Protein AF-A0AAD7VEG9-F1 (afdb_monomer_lite)

Radius of gyration: 20.22 Å; chains: 1; bounding box: 53×36×54 Å

Sequence (189 aa):
MEREPMEKFLCVRLLDPTQPISEQFRALFSLRNLKGPGPRDALISATRDPSNLLALLNNLSLHPIARHEAAEALGAIGLESNVPILKNSLISDPAQEVRETCELALQQIEQLKDDGNSDKLSTTVNSPFMSVDPAAPAPCSSVHQLREVLLDEEKRMYELYAALFELRNDGGNEAVAAIIDSLGSKSAL

Structure (mmCIF, N/CA/C/O backbone):
data_AF-A0AAD7VEG9-F1
#
_entry.id   AF-A0AAD7VEG9-F1
#
loop_
_atom_site.group_PDB
_atom_site.id
_atom_site.type_symbol
_atom_site.label_atom_id
_atom_site.label_alt_id
_atom_site.label_comp_id
_atom_site.label_asym_id
_atom_site.label_entity_id
_atom_site.label_seq_id
_atom_site.pdbx_PDB_ins_code
_atom_site.Cartn_x
_atom_site.Cartn_y
_atom_site.Cartn_z
_atom_site.occupancy
_atom_site.B_iso_or_equiv
_atom_site.auth_seq_id
_atom_site.auth_comp_id
_atom_site.auth_asym_id
_atom_site.auth_atom_id
_atom_site.pdbx_PDB_model_num
ATOM 1 N N . MET A 1 1 ? 34.099 -13.581 -26.718 1.00 47.97 1 MET A N 1
ATOM 2 C CA . MET A 1 1 ? 34.062 -12.195 -27.227 1.00 47.97 1 MET A CA 1
ATOM 3 C C . MET A 1 1 ? 32.618 -11.837 -27.604 1.00 47.97 1 MET A C 1
ATOM 5 O O . MET A 1 1 ? 32.366 -11.457 -28.731 1.00 47.97 1 MET A O 1
ATOM 9 N N . GLU A 1 2 ? 31.659 -12.013 -26.677 1.00 58.69 2 GLU A N 1
ATOM 10 C CA . GLU A 1 2 ? 30.205 -11.876 -26.958 1.00 58.69 2 GLU A CA 1
ATOM 11 C C . GLU A 1 2 ? 29.393 -11.305 -25.772 1.00 58.69 2 GLU A C 1
ATOM 13 O O . GLU A 1 2 ? 28.171 -11.209 -25.839 1.00 58.69 2 GLU A O 1
ATOM 18 N N . ARG A 1 3 ? 30.042 -10.929 -24.656 1.00 60.72 3 ARG A N 1
ATOM 19 C CA . ARG A 1 3 ? 29.318 -10.480 -23.451 1.00 60.72 3 ARG A CA 1
ATOM 20 C C . ARG A 1 3 ? 28.704 -9.090 -23.598 1.00 60.72 3 ARG A C 1
ATOM 22 O O . ARG A 1 3 ? 27.582 -8.887 -23.161 1.00 60.72 3 ARG A O 1
ATOM 29 N N . GLU A 1 4 ? 29.416 -8.164 -24.228 1.00 69.12 4 GLU A N 1
ATOM 30 C CA . GLU A 1 4 ? 29.031 -6.749 -24.301 1.00 69.12 4 GLU A CA 1
ATOM 31 C C . GLU A 1 4 ? 27.734 -6.496 -25.106 1.00 69.12 4 GLU A C 1
ATOM 33 O O . GLU A 1 4 ? 26.872 -5.755 -24.629 1.00 69.12 4 GLU A O 1
ATOM 38 N N . PRO A 1 5 ? 27.501 -7.153 -26.266 1.00 81.75 5 PRO A N 1
ATOM 39 C CA . PRO A 1 5 ? 26.241 -7.009 -27.000 1.00 81.75 5 PRO A CA 1
ATOM 40 C C . PRO A 1 5 ? 25.041 -7.612 -26.255 1.00 81.75 5 PRO A C 1
ATOM 42 O O . PRO A 1 5 ? 23.958 -7.028 -26.255 1.00 81.75 5 PRO A O 1
ATOM 45 N N . MET A 1 6 ? 25.240 -8.758 -25.595 1.00 86.06 6 MET A N 1
ATOM 46 C CA . MET A 1 6 ? 24.201 -9.429 -24.806 1.00 86.06 6 MET A CA 1
ATOM 47 C C . MET A 1 6 ? 23.828 -8.609 -23.568 1.00 86.06 6 MET A C 1
ATOM 49 O O . MET A 1 6 ? 22.651 -8.427 -23.274 1.00 86.06 6 MET A O 1
ATOM 53 N N . GLU A 1 7 ? 24.827 -8.080 -22.863 1.00 88.81 7 GLU A N 1
ATOM 54 C CA . GLU A 1 7 ? 24.634 -7.212 -21.703 1.00 88.81 7 GLU A CA 1
ATOM 55 C C . GLU A 1 7 ? 23.805 -5.980 -22.069 1.00 88.81 7 GLU A C 1
ATOM 57 O O . GLU A 1 7 ? 22.776 -5.716 -21.448 1.00 88.81 7 GLU A O 1
ATOM 62 N N . LYS A 1 8 ? 24.193 -5.280 -23.140 1.00 89.50 8 LYS A N 1
ATOM 63 C CA . LYS A 1 8 ? 23.463 -4.106 -23.623 1.00 89.50 8 LYS A CA 1
ATOM 64 C C . LYS A 1 8 ? 22.026 -4.446 -24.023 1.00 89.50 8 LYS A C 1
ATOM 66 O O . LYS A 1 8 ? 21.116 -3.691 -23.694 1.00 89.50 8 LYS A O 1
ATOM 71 N N . PHE A 1 9 ? 21.812 -5.582 -24.691 1.00 92.38 9 PHE A N 1
ATOM 72 C CA . PHE A 1 9 ? 20.475 -6.062 -25.046 1.00 92.38 9 PHE A CA 1
ATOM 73 C C . PHE A 1 9 ? 19.600 -6.298 -23.809 1.00 92.38 9 PHE A C 1
ATOM 75 O O . PHE A 1 9 ? 18.459 -5.842 -23.769 1.00 92.38 9 PHE A O 1
ATOM 82 N N . LEU A 1 10 ? 20.135 -6.969 -22.786 1.00 89.62 10 LEU A N 1
ATOM 83 C CA . LEU A 1 10 ? 19.406 -7.241 -21.549 1.00 89.62 10 LEU A CA 1
ATOM 84 C C . LEU A 1 10 ? 19.083 -5.952 -20.782 1.00 89.62 10 LEU A C 1
ATOM 86 O O . LEU A 1 10 ? 17.961 -5.814 -20.303 1.00 89.62 10 LEU A O 1
ATOM 90 N N . CYS A 1 11 ? 20.017 -4.995 -20.708 1.00 88.12 11 CYS A N 1
ATOM 91 C CA . CYS A 1 11 ? 19.774 -3.694 -20.075 1.00 88.12 11 CYS A CA 1
ATOM 92 C C . CYS A 1 11 ? 18.655 -2.916 -20.777 1.00 88.12 11 CYS A C 1
ATOM 94 O O . CYS A 1 11 ? 17.762 -2.403 -20.111 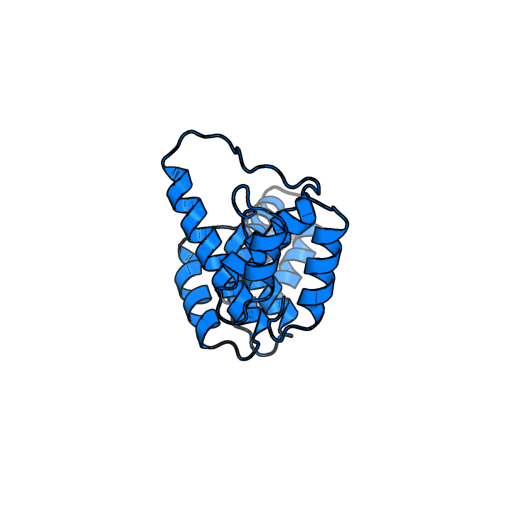1.00 88.12 11 CYS A O 1
ATOM 96 N N . VAL A 1 12 ? 18.671 -2.867 -22.115 1.00 89.62 12 VAL A N 1
ATOM 97 C CA . VAL A 1 12 ? 17.603 -2.223 -22.897 1.00 89.62 12 VAL A CA 1
ATOM 98 C C . VAL A 1 12 ? 16.268 -2.924 -22.661 1.00 89.62 12 VAL A C 1
ATOM 100 O O . VAL A 1 12 ? 15.269 -2.259 -22.431 1.00 89.62 12 VAL A O 1
ATOM 103 N N . ARG A 1 13 ? 16.249 -4.261 -22.664 1.00 89.06 13 ARG A N 1
ATOM 104 C CA . ARG A 1 13 ? 15.018 -5.041 -22.486 1.00 89.06 13 ARG A CA 1
ATOM 105 C C . ARG A 1 13 ? 14.411 -4.903 -21.089 1.00 89.06 13 ARG A C 1
ATOM 107 O O . ARG A 1 13 ? 13.194 -4.938 -20.971 1.00 89.06 13 ARG A O 1
ATOM 114 N N . LEU A 1 14 ? 15.239 -4.756 -20.053 1.00 86.12 14 LEU A N 1
ATOM 115 C CA . LEU A 1 14 ? 14.784 -4.516 -18.681 1.00 86.12 14 LEU A CA 1
ATOM 116 C C . LEU A 1 14 ? 14.113 -3.142 -18.527 1.00 86.12 14 LEU A C 1
ATOM 118 O O . LEU A 1 14 ? 13.147 -3.026 -17.783 1.00 86.12 14 LEU A O 1
ATOM 122 N N . LEU A 1 15 ? 14.630 -2.122 -19.215 1.00 83.62 15 LEU A N 1
ATOM 123 C CA . LEU A 1 15 ? 14.180 -0.730 -19.092 1.00 83.62 15 LEU A CA 1
ATOM 124 C C . LEU A 1 15 ? 13.164 -0.315 -20.170 1.00 83.62 15 LEU A C 1
ATOM 126 O O . LEU A 1 15 ? 12.807 0.856 -20.255 1.00 83.62 15 LEU A O 1
ATOM 130 N N . ASP A 1 16 ? 12.734 -1.243 -21.025 1.00 84.50 16 ASP A N 1
ATOM 131 C CA . ASP A 1 16 ? 11.768 -0.979 -22.089 1.00 84.50 16 ASP A CA 1
ATOM 132 C C . ASP A 1 16 ? 10.333 -1.161 -21.552 1.00 84.50 16 ASP A C 1
ATOM 134 O O . ASP A 1 16 ? 9.920 -2.300 -21.298 1.00 84.50 16 ASP A O 1
ATOM 138 N N . PRO A 1 17 ? 9.547 -0.074 -21.405 1.00 73.19 17 PRO A N 1
ATOM 139 C CA . PRO A 1 17 ? 8.195 -0.126 -20.847 1.00 73.19 17 PRO A CA 1
ATOM 140 C C . PRO A 1 17 ? 7.185 -0.797 -21.788 1.00 73.19 17 PRO A C 1
ATOM 142 O O . PRO A 1 17 ? 6.059 -1.077 -21.386 1.00 73.19 17 PRO A O 1
ATOM 145 N N . THR A 1 18 ? 7.558 -1.048 -23.047 1.00 80.69 18 THR A N 1
ATOM 146 C CA . THR A 1 18 ? 6.702 -1.747 -24.014 1.00 80.69 18 THR A CA 1
ATOM 147 C C . THR A 1 18 ? 6.816 -3.268 -23.913 1.00 80.69 18 THR A C 1
ATOM 149 O O . THR A 1 18 ? 5.995 -3.986 -24.488 1.00 80.69 18 THR A O 1
ATOM 152 N N . GLN A 1 19 ? 7.816 -3.784 -23.189 1.00 81.50 19 GLN A N 1
ATOM 153 C CA . GLN A 1 19 ? 7.969 -5.221 -22.992 1.00 81.50 19 GLN A CA 1
ATOM 154 C C . GLN A 1 19 ? 6.959 -5.752 -21.973 1.00 81.50 19 GLN A C 1
ATOM 156 O O . GLN A 1 19 ? 6.667 -5.088 -20.979 1.00 81.50 19 GLN A O 1
ATOM 161 N N . PRO A 1 20 ? 6.478 -6.995 -22.146 1.00 81.00 20 PRO A N 1
ATOM 162 C CA . PRO A 1 20 ? 5.736 -7.674 -21.097 1.00 81.00 20 PRO A CA 1
ATOM 163 C C . PRO A 1 20 ? 6.556 -7.746 -19.806 1.00 81.00 20 PRO A C 1
ATOM 165 O O . PRO A 1 20 ? 7.751 -8.047 -19.848 1.00 81.00 20 PRO A O 1
ATOM 168 N N . ILE A 1 21 ? 5.894 -7.585 -18.659 1.00 76.44 21 ILE A N 1
ATOM 169 C CA . ILE A 1 21 ? 6.514 -7.692 -17.329 1.00 76.44 21 ILE A CA 1
ATOM 170 C C . ILE A 1 21 ? 7.355 -8.976 -17.214 1.00 76.44 21 ILE A C 1
ATOM 172 O O . ILE A 1 21 ? 8.500 -8.948 -16.773 1.00 76.44 21 ILE A O 1
ATOM 176 N N . SER A 1 22 ? 6.845 -10.112 -17.701 1.00 78.12 22 SER A N 1
ATOM 177 C CA . SER A 1 22 ? 7.575 -11.389 -17.692 1.00 78.12 22 SER A CA 1
ATOM 178 C C . SER A 1 22 ? 8.940 -11.322 -18.390 1.00 78.12 22 SER A C 1
ATOM 180 O O . SER A 1 22 ? 9.895 -11.963 -17.952 1.00 78.12 22 SER A O 1
ATOM 182 N N . GLU A 1 23 ? 9.056 -10.535 -19.461 1.00 84.50 23 GLU A N 1
ATOM 183 C CA . GLU A 1 23 ? 10.297 -10.352 -20.212 1.00 84.50 23 GLU A CA 1
ATOM 184 C C . GLU A 1 23 ? 11.273 -9.414 -19.501 1.00 84.50 23 GLU A C 1
ATOM 186 O O . GLU A 1 23 ? 12.476 -9.690 -19.492 1.00 84.50 23 GLU A O 1
ATOM 191 N N . GLN A 1 24 ? 10.772 -8.367 -18.844 1.00 83.44 24 GLN A N 1
ATOM 192 C CA . GLN A 1 24 ? 11.586 -7.496 -17.994 1.00 83.44 24 GLN A CA 1
ATOM 193 C C . GLN A 1 24 ? 12.143 -8.277 -16.799 1.00 83.44 24 GLN A C 1
ATOM 195 O O . GLN A 1 24 ? 13.345 -8.233 -16.548 1.00 83.44 24 GLN A O 1
ATOM 200 N N . PHE A 1 25 ? 11.326 -9.092 -16.121 1.00 81.06 25 PHE A N 1
ATOM 201 C CA . PHE A 1 25 ? 11.795 -9.956 -15.031 1.00 81.06 25 PHE A CA 1
ATOM 202 C C . PHE A 1 25 ? 12.814 -10.994 -15.519 1.00 81.06 25 PHE A C 1
ATOM 204 O O . PHE A 1 25 ? 13.830 -11.223 -14.860 1.00 81.06 25 PHE A O 1
ATOM 211 N N . ARG A 1 26 ? 12.616 -11.586 -16.703 1.00 86.12 26 ARG A N 1
ATOM 212 C CA . ARG A 1 26 ? 13.603 -12.496 -17.306 1.00 86.12 26 ARG A CA 1
ATOM 213 C C . ARG A 1 26 ? 14.937 -11.792 -17.573 1.00 86.12 26 ARG A C 1
ATOM 215 O O . ARG A 1 26 ? 15.998 -12.368 -17.306 1.00 86.12 26 ARG A O 1
ATOM 222 N N . ALA A 1 27 ? 14.899 -10.549 -18.056 1.00 87.12 27 ALA A N 1
ATOM 223 C CA . ALA A 1 27 ? 16.087 -9.719 -18.237 1.00 87.12 27 ALA A CA 1
ATOM 224 C C . ALA A 1 27 ? 16.746 -9.368 -16.891 1.00 87.12 27 ALA A C 1
ATOM 226 O O . ALA A 1 27 ? 17.955 -9.547 -16.751 1.00 87.12 27 ALA A O 1
ATOM 227 N N . LEU A 1 28 ? 15.963 -8.984 -15.878 1.00 88.19 28 LEU A N 1
ATOM 228 C CA . LEU A 1 28 ? 16.413 -8.704 -14.510 1.00 88.19 28 LEU A CA 1
ATOM 229 C C . LEU A 1 28 ? 17.181 -9.889 -13.916 1.00 88.19 28 LEU A C 1
ATOM 231 O O . LEU A 1 28 ? 18.324 -9.740 -13.479 1.00 88.19 28 LEU A O 1
ATOM 235 N N . PHE A 1 29 ? 16.589 -11.088 -13.939 1.00 85.81 29 PHE A N 1
ATOM 236 C CA . PHE A 1 29 ? 17.225 -12.290 -13.392 1.00 85.81 29 PHE A CA 1
ATOM 237 C C . PHE A 1 29 ? 18.495 -12.679 -14.152 1.00 85.81 29 PHE A C 1
ATOM 239 O O . PHE A 1 29 ? 19.435 -13.193 -13.544 1.00 85.81 29 PHE A O 1
ATOM 246 N N . SER A 1 30 ? 18.546 -12.401 -15.456 1.00 89.25 30 SER A N 1
ATOM 247 C CA . SER A 1 30 ? 19.747 -12.611 -16.268 1.00 89.25 30 SER A CA 1
ATOM 248 C C . SER A 1 30 ? 20.852 -11.618 -15.891 1.00 89.25 30 SER A C 1
ATOM 250 O O . SER A 1 30 ? 21.989 -12.027 -15.653 1.00 89.25 30 SER A O 1
ATOM 252 N N . LEU A 1 31 ? 20.513 -10.330 -15.760 1.00 86.56 31 LEU A N 1
ATOM 253 C CA . LEU A 1 31 ? 21.438 -9.246 -15.413 1.00 86.56 31 LEU A CA 1
ATOM 254 C C . LEU A 1 31 ? 22.020 -9.386 -14.006 1.00 86.56 31 LEU A C 1
ATOM 256 O O . LEU A 1 31 ? 23.196 -9.091 -13.815 1.00 86.56 31 LEU A O 1
ATOM 260 N N . ARG A 1 32 ? 21.251 -9.902 -13.037 1.00 87.44 32 ARG A N 1
ATOM 261 C CA . ARG A 1 32 ? 21.735 -10.141 -11.663 1.00 87.44 32 ARG A CA 1
ATOM 262 C C . ARG A 1 32 ? 22.958 -11.066 -11.611 1.00 87.44 32 ARG A C 1
ATOM 264 O O . ARG A 1 32 ? 23.748 -10.985 -10.676 1.00 87.44 32 ARG A O 1
ATOM 271 N N . ASN A 1 33 ? 23.122 -11.940 -12.604 1.00 84.94 33 ASN A N 1
ATOM 272 C CA . ASN A 1 33 ? 24.251 -12.870 -12.676 1.00 84.94 33 ASN A CA 1
ATOM 273 C C . ASN A 1 33 ? 25.481 -12.277 -13.395 1.00 84.94 33 ASN A C 1
ATOM 275 O O . ASN A 1 33 ? 26.520 -12.936 -13.475 1.00 84.94 33 ASN A O 1
ATOM 279 N N . LEU A 1 34 ? 25.383 -11.056 -13.930 1.00 84.75 34 LEU A N 1
ATOM 280 C CA . LEU A 1 34 ? 26.457 -10.373 -14.650 1.00 84.75 34 LEU A CA 1
ATOM 281 C C . LEU A 1 34 ? 27.143 -9.335 -13.752 1.00 84.75 34 LEU A C 1
ATOM 283 O O . LEU A 1 34 ? 26.520 -8.694 -12.910 1.00 84.75 34 LEU A O 1
ATOM 287 N N . LYS A 1 35 ? 28.459 -9.172 -13.929 1.00 84.56 35 LYS A N 1
ATOM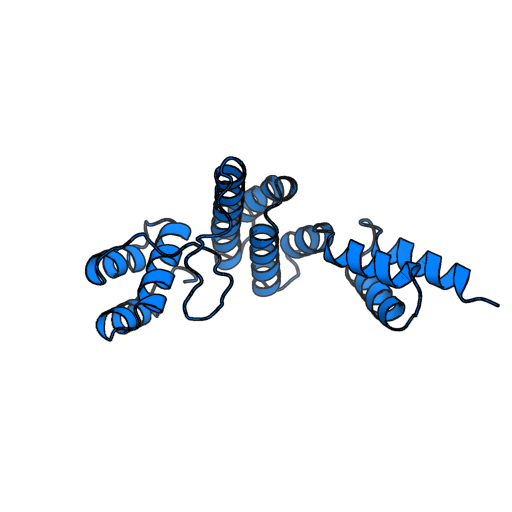 288 C CA . LYS A 1 35 ? 29.268 -8.181 -13.202 1.00 84.56 35 LYS A CA 1
ATOM 289 C C . LYS A 1 35 ? 29.571 -7.002 -14.117 1.00 84.56 35 LYS A C 1
ATOM 291 O O . LYS A 1 35 ? 29.995 -7.222 -15.245 1.00 84.56 35 LYS A O 1
ATOM 296 N N . GLY A 1 36 ? 29.451 -5.785 -13.597 1.00 86.12 36 GLY A N 1
ATOM 297 C CA . GLY A 1 36 ? 29.807 -4.561 -14.311 1.00 86.12 36 GLY A CA 1
ATOM 298 C C . GLY A 1 36 ? 28.899 -3.390 -13.929 1.00 86.12 36 GLY A C 1
ATOM 299 O O . GLY A 1 36 ? 27.855 -3.610 -13.309 1.00 86.12 36 GLY A O 1
ATOM 300 N N . PRO A 1 37 ? 29.285 -2.152 -14.279 1.00 84.94 37 PRO A N 1
ATOM 301 C CA . PRO A 1 37 ? 28.461 -0.973 -14.027 1.00 84.94 37 PRO A CA 1
ATOM 302 C C . PRO A 1 37 ? 27.149 -1.008 -14.826 1.00 84.94 37 PRO A C 1
ATOM 304 O O . PRO A 1 37 ? 26.110 -0.678 -14.272 1.00 84.94 37 PRO A O 1
ATOM 307 N N . GLY A 1 38 ? 27.155 -1.517 -16.066 1.00 88.56 38 GLY A N 1
ATOM 308 C CA . GLY A 1 38 ? 25.958 -1.607 -16.914 1.00 88.56 38 GLY A CA 1
ATOM 309 C C . GLY A 1 38 ? 24.789 -2.376 -16.274 1.00 88.56 38 GLY A C 1
ATOM 310 O O . GLY A 1 38 ? 23.734 -1.778 -16.056 1.00 88.56 38 GLY A O 1
ATOM 311 N N . PRO A 1 39 ? 24.949 -3.668 -15.914 1.00 85.62 39 PRO A N 1
ATOM 312 C CA . PRO A 1 39 ? 23.912 -4.453 -15.252 1.00 85.62 39 PRO A CA 1
ATOM 313 C C . PRO A 1 39 ? 23.507 -3.858 -13.911 1.00 85.62 39 PRO A C 1
ATOM 315 O O . PRO A 1 39 ? 22.324 -3.820 -13.592 1.00 85.62 39 PRO A O 1
ATOM 318 N N . ARG A 1 40 ? 24.480 -3.364 -13.134 1.00 82.31 40 ARG A N 1
ATOM 319 C CA . ARG A 1 40 ? 24.223 -2.743 -11.834 1.00 82.31 40 ARG A CA 1
ATOM 320 C C . ARG A 1 40 ? 23.306 -1.531 -11.974 1.00 82.31 40 ARG A C 1
ATOM 322 O O . ARG A 1 40 ? 22.305 -1.448 -11.270 1.00 82.31 40 ARG A O 1
ATOM 329 N N . ASP A 1 41 ? 23.635 -0.610 -12.868 1.00 85.69 41 ASP A N 1
ATOM 330 C CA . ASP A 1 41 ? 22.896 0.638 -13.025 1.00 85.69 41 ASP A CA 1
ATOM 331 C C . ASP A 1 41 ? 21.531 0.394 -13.679 1.00 85.69 41 ASP A C 1
ATOM 333 O O . ASP A 1 41 ? 20.552 1.034 -13.296 1.00 85.69 41 ASP A O 1
ATOM 337 N N . ALA A 1 42 ? 21.424 -0.587 -14.583 1.00 84.81 42 ALA A N 1
ATOM 338 C CA . ALA A 1 42 ? 20.144 -1.025 -15.136 1.00 84.81 42 ALA A CA 1
ATOM 339 C C . ALA A 1 42 ? 19.233 -1.647 -14.066 1.00 84.81 42 ALA A C 1
ATOM 341 O O . ALA A 1 42 ? 18.059 -1.301 -14.001 1.00 84.81 42 ALA A O 1
ATOM 342 N N . LEU A 1 43 ? 19.765 -2.507 -13.188 1.00 82.00 43 LEU A N 1
ATOM 343 C CA . LEU A 1 43 ? 19.010 -3.076 -12.066 1.00 82.00 43 LEU A CA 1
ATOM 344 C C . LEU A 1 43 ? 18.549 -1.985 -11.092 1.00 82.00 43 LEU A C 1
ATOM 346 O O . LEU A 1 43 ? 17.382 -1.967 -10.720 1.00 82.00 43 LEU A O 1
ATOM 350 N N . ILE A 1 44 ? 19.430 -1.044 -10.733 1.00 81.62 44 ILE A N 1
ATOM 351 C CA . ILE A 1 44 ? 19.072 0.102 -9.881 1.00 81.62 44 ILE A CA 1
ATOM 352 C C . ILE A 1 44 ? 17.979 0.946 -10.543 1.00 81.62 44 ILE A C 1
ATOM 354 O O . ILE A 1 44 ? 17.013 1.333 -9.887 1.00 81.62 44 ILE A O 1
ATOM 358 N N . SER A 1 45 ? 18.109 1.223 -11.839 1.00 81.81 45 SER A N 1
ATOM 359 C CA . SER A 1 45 ? 17.128 2.021 -12.577 1.00 81.81 45 SER A CA 1
ATOM 360 C C . SER A 1 45 ? 15.779 1.309 -12.656 1.00 81.81 45 SER A C 1
ATOM 362 O O . SER A 1 45 ? 14.762 1.924 -12.371 1.00 81.81 45 SER A O 1
ATOM 364 N N . ALA A 1 46 ? 15.767 0.002 -12.924 1.00 78.12 46 ALA A N 1
ATOM 365 C CA . ALA A 1 46 ? 14.547 -0.800 -12.965 1.00 78.12 46 ALA A CA 1
ATOM 366 C C . ALA A 1 46 ? 13.845 -0.891 -11.604 1.00 78.12 46 ALA A C 1
ATOM 368 O O . ALA A 1 46 ? 12.622 -0.879 -11.547 1.00 78.12 46 ALA A O 1
ATOM 369 N N . THR A 1 47 ? 14.599 -0.935 -10.499 1.00 70.88 47 THR A N 1
ATOM 370 C CA . THR A 1 47 ? 14.014 -0.876 -9.144 1.00 70.88 47 THR A CA 1
ATOM 371 C C . THR A 1 47 ? 13.441 0.493 -8.789 1.00 70.88 47 THR A C 1
ATOM 373 O O . THR A 1 47 ? 12.675 0.603 -7.838 1.00 70.88 47 THR A O 1
ATOM 376 N N . ARG A 1 48 ? 13.825 1.539 -9.526 1.00 70.56 48 ARG A N 1
ATOM 377 C CA . ARG A 1 48 ? 13.325 2.907 -9.355 1.00 70.56 48 ARG A CA 1
ATOM 378 C C . ARG A 1 48 ? 12.245 3.272 -10.364 1.00 70.56 48 ARG A C 1
ATOM 380 O O . ARG A 1 48 ? 11.691 4.359 -10.252 1.00 70.56 48 ARG A O 1
ATOM 387 N N . ASP A 1 49 ? 11.978 2.413 -11.345 1.00 74.31 49 ASP A N 1
ATOM 388 C CA . ASP A 1 49 ? 10.966 2.662 -12.359 1.00 74.31 49 ASP A CA 1
ATOM 389 C C . ASP A 1 49 ? 9.590 2.206 -11.843 1.00 74.31 49 ASP A C 1
ATOM 391 O O . ASP A 1 49 ? 9.340 0.998 -11.738 1.00 74.31 49 ASP A O 1
ATOM 395 N N . PRO A 1 50 ? 8.677 3.142 -11.522 1.00 71.12 50 PRO A N 1
ATOM 396 C CA . PRO A 1 50 ? 7.343 2.789 -11.063 1.00 71.12 50 PRO A CA 1
ATOM 397 C C . PRO A 1 50 ? 6.508 2.136 -12.171 1.00 71.12 50 PRO A C 1
ATOM 399 O O . PRO A 1 50 ? 5.480 1.548 -11.847 1.00 71.12 50 PRO A O 1
ATOM 402 N N . SER A 1 51 ? 6.918 2.184 -13.449 1.00 76.19 51 SER A N 1
ATOM 403 C CA . SER A 1 51 ? 6.155 1.645 -14.587 1.00 76.19 51 SER A CA 1
ATOM 404 C C . SER A 1 51 ? 5.734 0.184 -14.399 1.00 76.19 51 SER A C 1
ATOM 406 O O . SER A 1 51 ? 4.612 -0.182 -14.753 1.00 76.19 51 SER A O 1
ATOM 408 N N . ASN A 1 52 ? 6.569 -0.620 -13.738 1.00 77.12 52 ASN A N 1
ATOM 409 C CA . ASN A 1 52 ? 6.254 -2.001 -13.378 1.00 77.12 52 ASN A CA 1
ATOM 410 C C . ASN A 1 52 ? 5.096 -2.087 -12.381 1.00 77.12 52 ASN A C 1
ATOM 412 O O . ASN A 1 52 ? 4.180 -2.882 -12.572 1.00 77.12 52 ASN A O 1
ATOM 416 N N . LEU A 1 53 ? 5.103 -1.248 -11.345 1.00 83.50 53 LEU A N 1
ATOM 417 C CA . LEU A 1 53 ? 4.024 -1.179 -10.358 1.00 83.50 53 LEU A CA 1
ATOM 418 C C . LEU A 1 53 ? 2.734 -0.638 -10.989 1.00 83.50 53 LEU A C 1
ATOM 420 O O . LEU A 1 53 ? 1.662 -1.183 -10.738 1.00 83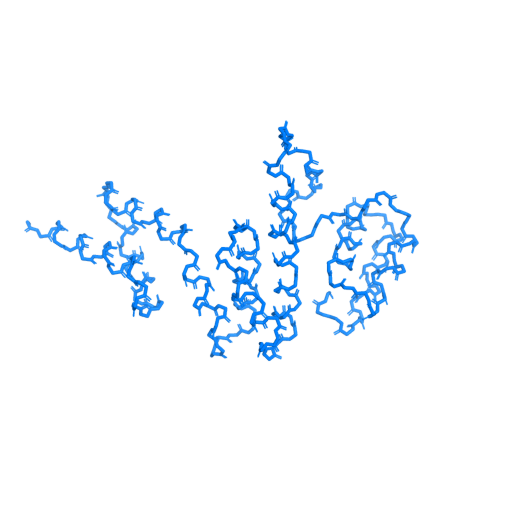.50 53 LEU A O 1
ATOM 424 N N . LEU A 1 54 ? 2.833 0.362 -11.875 1.00 84.88 54 LEU A N 1
ATOM 425 C CA . LEU A 1 54 ? 1.691 0.863 -12.652 1.00 84.88 54 LEU A CA 1
ATOM 426 C C . LEU A 1 54 ? 1.073 -0.257 -13.508 1.00 84.88 54 LEU A C 1
ATOM 428 O O . LEU A 1 54 ? -0.149 -0.380 -13.598 1.00 84.88 54 LEU A O 1
ATOM 432 N N . ALA A 1 55 ? 1.909 -1.084 -14.140 1.00 84.31 55 ALA A N 1
ATOM 433 C CA . ALA A 1 55 ? 1.460 -2.194 -14.970 1.00 84.31 55 ALA A CA 1
ATOM 434 C C . ALA A 1 55 ? 0.845 -3.334 -14.140 1.00 84.31 55 ALA A C 1
ATOM 436 O O . ALA A 1 55 ? -0.154 -3.913 -14.564 1.00 84.31 55 ALA A O 1
ATOM 437 N N . LEU A 1 56 ? 1.390 -3.632 -12.954 1.00 86.88 56 LEU A N 1
ATOM 438 C CA . LEU A 1 56 ? 0.804 -4.598 -12.019 1.00 86.88 56 LEU A CA 1
ATOM 439 C C . LEU A 1 56 ? -0.567 -4.132 -11.517 1.00 86.88 56 LEU A C 1
ATOM 441 O O . LEU A 1 56 ? -1.522 -4.903 -11.593 1.00 86.88 56 LEU A O 1
ATOM 445 N N . LEU A 1 57 ? -0.682 -2.874 -11.078 1.00 90.31 57 LEU A N 1
ATOM 446 C CA . LEU A 1 57 ? -1.936 -2.300 -10.582 1.00 90.31 57 LEU A CA 1
ATOM 447 C C . LEU A 1 57 ? -3.044 -2.307 -11.649 1.00 90.31 57 LEU A C 1
ATOM 449 O O . LEU A 1 57 ? -4.194 -2.585 -11.338 1.00 90.31 57 LEU A O 1
ATOM 453 N N . ASN A 1 58 ? -2.711 -2.084 -12.922 1.00 88.75 58 ASN A N 1
ATOM 454 C CA . ASN A 1 58 ? -3.697 -2.123 -14.011 1.00 88.75 58 ASN A CA 1
ATOM 455 C C . ASN A 1 58 ? -4.048 -3.532 -14.506 1.00 88.75 58 ASN A C 1
ATOM 457 O O . ASN A 1 58 ? -4.963 -3.693 -15.320 1.00 88.75 58 ASN A O 1
ATOM 461 N N . ASN A 1 59 ? -3.311 -4.563 -14.092 1.00 87.94 59 ASN A N 1
ATOM 462 C CA . ASN A 1 59 ? -3.495 -5.894 -14.645 1.00 87.94 59 ASN A CA 1
ATOM 463 C C . ASN A 1 59 ? -4.578 -6.675 -13.889 1.00 87.94 59 ASN A C 1
ATOM 465 O O . ASN A 1 59 ? -4.298 -7.437 -12.961 1.00 87.94 59 ASN A O 1
ATOM 469 N N . LEU A 1 60 ? -5.822 -6.549 -14.355 1.00 90.81 60 LEU A N 1
ATOM 470 C CA . LEU A 1 60 ? -6.986 -7.237 -13.786 1.00 90.81 60 LEU A CA 1
ATOM 471 C C . LEU A 1 60 ? -6.929 -8.773 -13.881 1.00 90.81 60 LEU A C 1
ATOM 473 O O . LEU A 1 60 ? -7.738 -9.441 -13.243 1.00 90.81 60 LEU A O 1
ATOM 477 N N . SER A 1 61 ? -5.989 -9.353 -14.641 1.00 90.06 61 SER A N 1
ATOM 478 C CA . SER A 1 61 ? -5.776 -10.806 -14.639 1.00 90.06 61 SER A CA 1
ATOM 479 C C . SER A 1 61 ? -4.962 -11.292 -13.435 1.00 90.06 61 SER A C 1
ATOM 481 O O . SER A 1 61 ? -4.853 -12.500 -13.229 1.00 90.06 61 SER A O 1
ATOM 483 N N . LEU A 1 62 ? -4.326 -10.387 -12.684 1.00 84.75 62 LEU A N 1
ATOM 484 C CA . LEU A 1 62 ? -3.598 -10.721 -11.462 1.00 84.75 62 LEU A CA 1
ATOM 485 C C . LEU A 1 62 ? -4.551 -10.871 -10.279 1.00 84.75 62 LEU A C 1
ATOM 487 O O . LEU A 1 62 ? -5.662 -10.346 -10.273 1.00 84.75 62 LEU A O 1
ATOM 491 N N . HIS A 1 63 ? -4.089 -11.566 -9.245 1.00 90.62 63 HIS A N 1
ATOM 492 C CA . HIS A 1 63 ? -4.809 -11.643 -7.980 1.00 90.62 63 HIS A CA 1
ATOM 493 C C . HIS A 1 63 ? -4.875 -10.253 -7.309 1.00 90.62 63 HIS A C 1
ATOM 495 O O . HIS A 1 63 ? -3.865 -9.545 -7.350 1.00 90.62 63 HIS A O 1
ATOM 501 N N . PRO A 1 64 ? -5.994 -9.868 -6.659 1.00 92.50 64 PRO A N 1
ATOM 502 C CA . PRO A 1 64 ? -6.135 -8.575 -5.978 1.00 92.50 64 PRO A CA 1
ATOM 503 C C . PRO A 1 64 ? -4.974 -8.204 -5.054 1.00 92.50 64 PRO A C 1
ATOM 505 O O . PRO A 1 64 ? -4.454 -7.102 -5.161 1.00 92.50 64 PRO A O 1
ATOM 508 N N . ILE A 1 65 ? -4.481 -9.154 -4.251 1.00 89.88 65 ILE A N 1
ATOM 509 C CA . ILE A 1 65 ? -3.309 -8.958 -3.375 1.00 89.88 65 ILE A CA 1
ATOM 510 C C . ILE A 1 65 ? -2.105 -8.385 -4.141 1.00 89.88 65 ILE A C 1
ATOM 512 O O . ILE A 1 65 ? -1.502 -7.421 -3.700 1.00 89.88 65 ILE A O 1
ATOM 516 N N . ALA A 1 66 ? -1.770 -8.901 -5.328 1.00 85.00 66 ALA A N 1
ATOM 517 C CA . ALA A 1 66 ? -0.621 -8.383 -6.079 1.00 85.00 66 ALA A CA 1
ATOM 518 C C . ALA A 1 66 ? -0.818 -6.925 -6.535 1.00 85.00 66 ALA A C 1
ATOM 520 O O . ALA A 1 66 ? 0.151 -6.181 -6.672 1.00 85.00 66 ALA A O 1
ATOM 521 N N . ARG A 1 67 ? -2.069 -6.519 -6.782 1.00 94.06 67 ARG A N 1
ATOM 522 C CA . ARG A 1 67 ? -2.415 -5.140 -7.147 1.00 94.06 67 ARG A CA 1
ATOM 523 C C . ARG A 1 67 ? -2.438 -4.225 -5.924 1.00 94.06 67 ARG A C 1
ATOM 525 O O . ARG A 1 67 ? -1.972 -3.097 -6.021 1.00 94.06 67 ARG A O 1
ATOM 532 N N . HIS A 1 68 ? -2.909 -4.727 -4.784 1.00 92.81 68 HIS A N 1
ATOM 533 C CA . HIS A 1 68 ? -2.843 -4.059 -3.485 1.00 92.81 68 HIS A CA 1
ATOM 534 C C . HIS A 1 68 ? -1.393 -3.705 -3.125 1.00 92.81 68 HIS A C 1
ATOM 536 O O . HIS A 1 68 ? -1.088 -2.532 -2.935 1.00 92.81 68 HIS A O 1
ATOM 542 N N . GLU A 1 69 ? -0.481 -4.681 -3.178 1.00 88.94 69 GLU A N 1
ATOM 543 C CA . GLU A 1 69 ? 0.957 -4.470 -2.930 1.00 88.94 69 GLU A CA 1
ATOM 544 C C . GLU A 1 69 ? 1.563 -3.437 -3.894 1.00 88.94 69 GLU A C 1
ATOM 546 O O . GLU A 1 69 ? 2.407 -2.624 -3.520 1.00 88.94 69 GLU A O 1
ATOM 551 N N . ALA A 1 70 ? 1.116 -3.435 -5.156 1.00 89.56 70 ALA A N 1
ATOM 552 C CA . ALA A 1 70 ? 1.553 -2.438 -6.125 1.00 89.56 70 ALA A CA 1
ATOM 553 C C . ALA A 1 70 ? 1.055 -1.027 -5.767 1.00 89.56 70 ALA A C 1
ATOM 555 O O . ALA A 1 70 ? 1.827 -0.075 -5.872 1.00 89.56 70 ALA A O 1
ATOM 556 N N . ALA A 1 71 ? -0.202 -0.880 -5.336 1.00 93.31 71 ALA A N 1
ATOM 557 C CA . ALA A 1 71 ? -0.754 0.397 -4.888 1.00 93.31 71 ALA A CA 1
ATOM 558 C C . ALA A 1 71 ? -0.041 0.922 -3.630 1.00 93.31 71 ALA A C 1
ATOM 560 O O . ALA A 1 71 ? 0.334 2.094 -3.599 1.00 93.31 71 ALA A O 1
ATOM 561 N N . GLU A 1 72 ? 0.218 0.060 -2.645 1.00 89.75 72 GLU A N 1
ATOM 562 C CA . GLU A 1 72 ? 0.953 0.419 -1.426 1.00 89.75 72 GLU A CA 1
ATOM 563 C C . GLU A 1 72 ? 2.382 0.873 -1.750 1.00 89.75 72 GLU A C 1
ATOM 565 O O . GLU A 1 72 ? 2.803 1.958 -1.343 1.00 89.75 72 GLU A O 1
ATOM 570 N N . ALA A 1 73 ? 3.100 0.115 -2.586 1.00 87.94 73 ALA A N 1
ATOM 571 C CA . ALA A 1 73 ? 4.439 0.487 -3.032 1.00 87.94 73 ALA A CA 1
ATOM 572 C C . ALA A 1 73 ? 4.455 1.826 -3.793 1.00 87.94 73 ALA A C 1
ATOM 574 O O . ALA A 1 73 ? 5.375 2.625 -3.616 1.00 87.94 73 ALA A O 1
ATOM 575 N N . LEU A 1 74 ? 3.443 2.104 -4.625 1.00 88.75 74 LEU A N 1
ATOM 576 C CA . LEU A 1 74 ? 3.308 3.388 -5.326 1.00 88.75 74 LEU A CA 1
ATOM 577 C C . LEU A 1 74 ? 3.077 4.561 -4.363 1.00 88.75 74 LEU A C 1
ATOM 579 O O . LEU A 1 74 ? 3.597 5.648 -4.631 1.00 88.75 74 LEU A O 1
ATOM 583 N N . GLY A 1 75 ? 2.325 4.342 -3.279 1.00 88.81 75 GLY A N 1
ATOM 584 C CA . GLY A 1 75 ? 2.139 5.301 -2.187 1.00 88.81 75 GLY A CA 1
ATOM 585 C C . GLY A 1 75 ? 3.449 5.595 -1.465 1.00 88.81 75 GLY A C 1
ATOM 586 O O . GLY A 1 75 ? 3.860 6.753 -1.401 1.00 88.81 75 GLY A O 1
ATOM 587 N N . ALA A 1 76 ? 4.164 4.543 -1.054 1.00 85.75 76 ALA A N 1
ATOM 588 C CA . ALA A 1 76 ? 5.438 4.652 -0.341 1.00 85.75 76 ALA A CA 1
ATOM 589 C C . ALA A 1 76 ? 6.532 5.332 -1.179 1.00 85.75 76 ALA A C 1
ATOM 591 O O . ALA A 1 76 ? 7.397 6.029 -0.649 1.00 85.75 76 ALA A O 1
ATOM 592 N N . ILE A 1 77 ? 6.492 5.149 -2.503 1.00 85.19 77 ILE A N 1
ATOM 593 C CA . ILE A 1 77 ? 7.367 5.846 -3.453 1.00 85.19 77 ILE A CA 1
ATOM 594 C C . ILE A 1 77 ? 7.075 7.356 -3.500 1.00 85.19 77 ILE A C 1
ATOM 596 O O . ILE A 1 77 ? 7.993 8.138 -3.748 1.00 85.19 77 ILE A O 1
ATOM 600 N N . GLY A 1 78 ? 5.827 7.784 -3.290 1.00 86.38 78 GLY A N 1
ATOM 601 C CA . GLY A 1 78 ? 5.503 9.203 -3.122 1.00 86.38 78 GLY A CA 1
ATOM 602 C C . GLY A 1 78 ? 5.516 10.054 -4.401 1.00 86.38 78 GLY A C 1
ATOM 603 O O . GLY A 1 78 ? 5.518 11.279 -4.315 1.00 86.38 78 GLY A O 1
ATOM 604 N N . LEU A 1 79 ? 5.578 9.458 -5.599 1.00 87.19 79 LEU A N 1
ATOM 605 C CA . LEU A 1 79 ? 5.708 10.221 -6.849 1.00 87.19 79 LEU A CA 1
ATOM 606 C C . LEU A 1 79 ? 4.362 10.753 -7.360 1.00 87.19 79 LEU A C 1
ATOM 608 O O . LEU A 1 79 ? 3.426 9.997 -7.613 1.00 87.19 79 LEU A O 1
ATOM 612 N N . GLU A 1 80 ? 4.326 12.047 -7.678 1.00 89.94 80 GLU A N 1
ATOM 613 C CA . GLU A 1 80 ? 3.169 12.728 -8.278 1.00 89.94 80 GLU A CA 1
ATOM 614 C C . GLU A 1 80 ? 2.662 12.106 -9.578 1.00 89.94 80 GLU A C 1
ATOM 616 O O . GLU A 1 80 ? 1.462 12.100 -9.857 1.00 89.94 80 GLU A O 1
ATOM 621 N N . SER A 1 81 ? 3.570 11.538 -10.370 1.00 89.56 81 SER A N 1
ATOM 622 C CA . SER A 1 81 ? 3.229 10.830 -11.603 1.00 89.56 81 SER A CA 1
ATOM 623 C C . SER A 1 81 ? 2.319 9.619 -11.374 1.00 89.56 81 SER A C 1
ATOM 625 O O . SER A 1 81 ? 1.677 9.170 -12.321 1.00 89.56 81 SER A O 1
ATOM 627 N N . ASN A 1 82 ? 2.240 9.099 -10.143 1.00 90.94 82 ASN A N 1
ATOM 628 C CA . ASN A 1 82 ? 1.424 7.938 -9.788 1.00 90.94 82 ASN A CA 1
ATOM 629 C C . ASN A 1 82 ? -0.038 8.322 -9.494 1.00 90.94 82 ASN A C 1
ATOM 631 O O . ASN A 1 82 ? -0.935 7.490 -9.620 1.00 90.94 82 ASN A O 1
ATOM 635 N N . VAL A 1 83 ? -0.316 9.585 -9.149 1.00 94.75 83 VAL A N 1
ATOM 636 C CA . VAL A 1 83 ? -1.654 10.047 -8.732 1.00 94.75 83 VAL A CA 1
ATOM 637 C C . VAL A 1 83 ? -2.759 9.703 -9.744 1.00 94.75 83 VAL A C 1
ATOM 639 O O . VAL A 1 83 ? -3.811 9.221 -9.316 1.00 94.75 83 VAL A O 1
ATOM 642 N N . PRO A 1 84 ? -2.580 9.892 -11.070 1.00 95.81 84 PRO A N 1
ATOM 643 C CA . PRO A 1 84 ? -3.623 9.553 -12.034 1.00 95.81 84 PRO A CA 1
ATOM 644 C C . PRO A 1 84 ? -4.009 8.068 -12.018 1.00 95.81 84 PRO A C 1
ATOM 646 O O . PRO A 1 84 ? -5.198 7.759 -12.102 1.00 95.81 84 PRO A O 1
ATOM 649 N N . ILE A 1 85 ? -3.039 7.152 -11.876 1.00 94.56 85 ILE A N 1
ATOM 650 C CA . ILE A 1 85 ? -3.334 5.712 -11.872 1.00 94.56 85 ILE A CA 1
ATOM 651 C C . ILE A 1 85 ? -4.050 5.288 -10.595 1.00 94.56 85 ILE A C 1
ATOM 653 O O . ILE A 1 85 ? -4.986 4.491 -10.653 1.00 94.56 85 ILE A O 1
ATOM 657 N N . LEU A 1 86 ? -3.637 5.846 -9.455 1.00 96.62 86 LEU A N 1
ATOM 658 C CA . LEU A 1 86 ? -4.225 5.531 -8.159 1.00 96.62 86 LEU A CA 1
ATOM 659 C C . LEU A 1 86 ? -5.672 6.028 -8.110 1.00 96.62 86 LEU A C 1
ATOM 661 O O . LEU A 1 86 ? -6.558 5.278 -7.717 1.00 96.62 86 LEU A O 1
ATOM 665 N N . LYS A 1 87 ? -5.951 7.238 -8.624 1.00 97.50 87 LYS A N 1
ATOM 666 C CA . LYS A 1 87 ? -7.326 7.756 -8.762 1.00 97.50 87 LYS A CA 1
ATOM 667 C C . LYS A 1 87 ? -8.188 6.903 -9.688 1.00 97.50 87 LYS A C 1
ATOM 669 O O . LYS A 1 87 ? -9.354 6.672 -9.389 1.00 97.50 87 LYS A O 1
ATOM 674 N N . ASN A 1 88 ? -7.635 6.443 -10.810 1.00 96.50 88 ASN A N 1
ATOM 675 C CA . ASN A 1 88 ? -8.367 5.565 -11.717 1.00 96.50 88 ASN A CA 1
ATOM 676 C C . ASN A 1 88 ? -8.697 4.219 -11.050 1.00 96.50 88 ASN A C 1
ATOM 678 O O . ASN A 1 88 ? -9.839 3.764 -11.106 1.00 96.50 88 ASN A O 1
ATOM 682 N N . SER A 1 89 ? -7.716 3.600 -10.394 1.00 96.69 89 SER A N 1
ATOM 683 C CA . SER A 1 89 ? -7.861 2.286 -9.753 1.00 96.69 89 SER A CA 1
ATOM 684 C C . SER A 1 89 ? -8.779 2.344 -8.531 1.00 96.69 89 SER A C 1
ATOM 686 O O . SER A 1 89 ? -9.601 1.453 -8.356 1.00 96.69 89 SER A O 1
ATOM 688 N N . LEU A 1 90 ? -8.749 3.446 -7.773 1.00 96.44 90 LEU A N 1
ATOM 689 C CA . LEU A 1 90 ? -9.688 3.737 -6.683 1.00 96.44 90 LEU A CA 1
ATOM 690 C C . LEU A 1 90 ? -11.157 3.672 -7.127 1.00 96.44 90 LEU A C 1
ATOM 692 O O . LEU A 1 90 ? -12.015 3.319 -6.330 1.00 96.44 90 LEU A O 1
ATOM 696 N N . ILE A 1 91 ? -11.462 4.010 -8.382 1.00 96.56 91 ILE A N 1
ATOM 697 C CA . ILE A 1 91 ? -12.838 4.018 -8.902 1.00 96.56 91 ILE A CA 1
ATOM 698 C C . ILE A 1 91 ? -13.161 2.719 -9.652 1.00 96.56 91 ILE A C 1
ATOM 700 O O . ILE A 1 91 ? -14.296 2.249 -9.611 1.00 96.56 91 ILE A O 1
ATOM 704 N N . SER A 1 92 ? -12.186 2.163 -10.374 1.00 95.56 92 SER A N 1
ATOM 705 C CA . SER A 1 92 ? -12.424 1.119 -11.379 1.00 95.56 92 SER A CA 1
ATOM 706 C C . SER A 1 92 ? -11.986 -0.289 -10.980 1.00 95.56 92 SER A C 1
ATOM 708 O O . SER A 1 92 ? -12.461 -1.241 -11.603 1.00 95.56 92 SER A O 1
ATOM 710 N N . ASP A 1 93 ? -11.116 -0.459 -9.976 1.00 97.44 93 ASP A N 1
ATOM 711 C CA . ASP A 1 93 ? -10.679 -1.799 -9.574 1.00 97.44 93 ASP A CA 1
ATOM 712 C C . ASP A 1 93 ? -11.855 -2.570 -8.943 1.00 97.44 93 ASP A C 1
ATOM 714 O O . ASP A 1 93 ? -12.538 -2.039 -8.060 1.00 97.44 93 ASP A O 1
ATOM 718 N N . PRO A 1 94 ? -12.137 -3.813 -9.375 1.00 96.44 94 PRO A N 1
ATOM 719 C CA . PRO A 1 94 ? -13.251 -4.592 -8.839 1.00 96.44 94 PRO A CA 1
ATOM 720 C C . PRO A 1 94 ? -13.065 -4.983 -7.366 1.00 96.44 94 PRO A C 1
ATOM 722 O O . PRO A 1 94 ? -14.058 -5.162 -6.658 1.00 96.44 94 PRO A O 1
ATOM 725 N N . ALA A 1 95 ? -11.824 -5.100 -6.893 1.00 95.62 95 ALA A N 1
ATOM 726 C CA . ALA A 1 95 ? -11.502 -5.534 -5.542 1.00 95.62 95 ALA A CA 1
ATOM 727 C C . ALA A 1 95 ? -11.501 -4.348 -4.567 1.00 95.62 95 ALA A C 1
ATOM 729 O O . ALA A 1 95 ? -10.874 -3.317 -4.819 1.00 95.62 95 ALA A O 1
ATOM 730 N N . GLN A 1 96 ? -12.227 -4.483 -3.457 1.00 93.50 96 GLN A N 1
ATOM 731 C CA . GLN A 1 96 ? -12.373 -3.416 -2.466 1.00 93.50 96 GLN A CA 1
ATOM 732 C C . GLN A 1 96 ? -11.039 -3.093 -1.798 1.00 93.50 96 GLN A C 1
ATOM 734 O O . GLN A 1 96 ? -10.663 -1.928 -1.738 1.00 93.50 96 GLN A O 1
ATOM 739 N N . GLU A 1 97 ? -10.282 -4.121 -1.431 1.00 91.56 97 GLU A N 1
ATOM 740 C CA . GLU A 1 97 ? -8.967 -4.023 -0.808 1.00 91.56 97 GLU A CA 1
ATOM 741 C C . GLU A 1 97 ? -7.929 -3.306 -1.686 1.00 91.56 97 GLU A C 1
ATOM 743 O O . GLU A 1 97 ? -6.962 -2.752 -1.175 1.00 91.56 97 GLU A O 1
ATOM 748 N N . VAL A 1 98 ? -8.108 -3.287 -3.013 1.00 95.31 98 VAL A N 1
ATOM 749 C CA . VAL A 1 98 ? -7.228 -2.529 -3.919 1.00 95.31 98 VAL A CA 1
ATOM 750 C C . VAL A 1 98 ? -7.655 -1.064 -3.971 1.00 95.31 98 VAL A C 1
ATOM 752 O O . VAL A 1 98 ? -6.801 -0.175 -3.952 1.00 95.31 98 VAL A O 1
ATOM 755 N N . ARG A 1 99 ? -8.968 -0.796 -4.015 1.00 95.88 99 ARG A N 1
ATOM 756 C CA . ARG A 1 99 ? -9.509 0.572 -3.992 1.00 95.88 99 ARG A CA 1
ATOM 757 C C . ARG A 1 99 ? -9.137 1.285 -2.693 1.00 95.88 99 ARG A C 1
ATOM 759 O O . ARG A 1 99 ? -8.617 2.393 -2.745 1.00 95.88 99 ARG A O 1
ATOM 766 N N . GLU A 1 100 ? -9.343 0.631 -1.557 1.00 94.19 100 GLU A N 1
ATOM 767 C CA . GLU A 1 100 ? -9.021 1.158 -0.227 1.00 94.19 100 GLU A CA 1
ATOM 768 C C . GLU A 1 100 ? -7.522 1.478 -0.091 1.00 94.19 100 GLU A C 1
ATOM 770 O O . GLU A 1 100 ? -7.156 2.569 0.344 1.00 94.19 100 GLU A O 1
ATOM 775 N N . THR A 1 101 ? -6.637 0.614 -0.592 1.00 94.62 101 THR A N 1
ATOM 776 C CA . THR A 1 101 ? -5.192 0.904 -0.619 1.00 94.62 101 THR A CA 1
ATOM 777 C C . THR A 1 101 ? -4.825 2.046 -1.553 1.00 94.62 101 THR A C 1
ATOM 779 O O . THR A 1 101 ? -3.931 2.830 -1.238 1.00 94.62 101 THR A O 1
ATOM 782 N N . CYS A 1 102 ? -5.517 2.205 -2.685 1.00 96.00 102 CYS A N 1
ATOM 783 C CA . CYS A 1 102 ? -5.316 3.374 -3.542 1.00 96.00 102 CYS A CA 1
ATOM 784 C C . CYS A 1 102 ? -5.696 4.679 -2.824 1.00 96.00 102 CYS A C 1
ATOM 786 O O . CYS A 1 102 ? -5.033 5.693 -3.044 1.00 96.00 102 CYS A O 1
ATOM 788 N N . GLU A 1 103 ? -6.722 4.673 -1.963 1.00 95.38 103 GLU A N 1
ATOM 789 C CA . GLU A 1 103 ? -7.054 5.826 -1.115 1.00 95.38 103 GLU A CA 1
ATOM 790 C C . GLU A 1 103 ? -5.909 6.151 -0.143 1.00 95.38 103 GLU A C 1
ATOM 792 O O . GLU A 1 103 ? -5.474 7.304 -0.087 1.00 95.38 103 GLU A O 1
ATOM 797 N N . LEU A 1 104 ? -5.382 5.144 0.566 1.00 91.88 104 LEU A N 1
ATOM 798 C CA . LEU A 1 104 ? -4.247 5.308 1.485 1.00 91.88 104 LEU A CA 1
ATOM 799 C C . LEU A 1 104 ? -3.005 5.849 0.763 1.00 91.88 104 LEU A C 1
ATOM 801 O O . LEU A 1 104 ? -2.418 6.842 1.191 1.00 91.88 104 LEU A O 1
ATOM 805 N N . ALA A 1 105 ? -2.650 5.252 -0.377 1.00 92.38 105 ALA A N 1
ATOM 806 C CA . ALA A 1 105 ? -1.505 5.658 -1.187 1.00 92.38 105 ALA A CA 1
ATOM 807 C C . ALA A 1 105 ? -1.618 7.112 -1.675 1.00 92.38 105 ALA A C 1
ATOM 809 O O . ALA A 1 105 ? -0.633 7.849 -1.665 1.00 92.38 105 ALA A O 1
ATOM 810 N N . LEU A 1 106 ? -2.817 7.550 -2.078 1.00 95.00 106 LEU A N 1
ATOM 811 C CA . LEU A 1 106 ? -3.064 8.940 -2.475 1.00 95.00 106 LEU A CA 1
ATOM 812 C C . LEU A 1 106 ? -2.872 9.913 -1.310 1.00 95.00 106 LEU A C 1
ATOM 814 O O . LEU A 1 106 ? -2.243 10.955 -1.499 1.00 95.00 106 LEU A O 1
ATOM 818 N N . GLN A 1 107 ? -3.389 9.576 -0.126 1.00 92.44 107 GLN A N 1
ATOM 819 C CA . GLN A 1 107 ? -3.241 10.413 1.065 1.00 92.44 107 GLN A CA 1
ATOM 820 C C . GLN A 1 107 ? -1.775 10.511 1.503 1.00 92.44 107 GLN A C 1
ATOM 822 O O . GLN A 1 107 ? -1.316 11.587 1.884 1.00 92.44 107 GLN A O 1
ATOM 827 N N . GLN A 1 108 ? -1.026 9.413 1.396 1.00 87.56 108 GLN A N 1
ATOM 828 C CA . GLN A 1 108 ? 0.400 9.380 1.711 1.00 87.56 108 GLN A CA 1
ATOM 829 C C . GLN A 1 108 ? 1.220 10.260 0.756 1.00 87.56 108 GLN A C 1
ATOM 831 O O . GLN A 1 108 ? 2.050 11.048 1.207 1.00 87.56 108 GLN A O 1
ATOM 836 N N . ILE A 1 109 ? 0.950 10.196 -0.554 1.00 89.81 109 ILE A N 1
ATOM 837 C CA . ILE A 1 109 ? 1.584 11.087 -1.541 1.00 89.81 109 ILE A CA 1
ATOM 838 C C . ILE A 1 109 ? 1.280 12.558 -1.220 1.00 89.81 109 ILE A C 1
ATOM 840 O O . ILE A 1 109 ? 2.172 13.398 -1.306 1.00 89.81 109 ILE A O 1
ATOM 844 N N . GLU A 1 110 ? 0.041 12.882 -0.832 1.00 90.31 110 GLU A N 1
ATOM 845 C CA . GLU A 1 110 ? -0.345 14.244 -0.444 1.00 90.31 110 GLU A CA 1
ATOM 846 C C . GLU A 1 110 ? 0.472 14.756 0.752 1.00 90.31 110 GLU A C 1
ATOM 848 O O . GLU A 1 110 ? 1.056 15.836 0.673 1.00 90.31 110 GLU A O 1
ATOM 853 N N . GLN A 1 111 ? 0.613 13.950 1.806 1.00 83.38 111 GLN A N 1
ATOM 854 C CA . GLN A 1 111 ? 1.380 14.313 3.005 1.00 83.38 111 GLN A CA 1
ATOM 855 C C . GLN A 1 111 ? 2.867 14.549 2.723 1.00 83.38 111 GLN A C 1
ATOM 857 O O . GLN A 1 111 ? 3.449 15.514 3.216 1.00 83.38 111 GLN A O 1
ATOM 862 N N . LEU A 1 112 ? 3.479 13.717 1.874 1.00 80.94 112 LEU A N 1
ATOM 863 C CA . LEU A 1 112 ? 4.887 13.868 1.495 1.00 80.94 112 LEU A CA 1
ATOM 864 C C . LEU A 1 112 ? 5.172 15.198 0.777 1.00 80.94 112 LEU A C 1
ATOM 866 O O . LEU A 1 112 ? 6.300 15.695 0.821 1.00 80.94 112 LEU A O 1
ATOM 870 N N . LYS A 1 113 ? 4.172 15.794 0.117 1.00 80.75 113 LYS A N 1
ATOM 871 C CA . LYS A 1 113 ? 4.312 17.106 -0.538 1.00 80.75 113 LYS A CA 1
ATOM 872 C C . LYS A 1 113 ? 4.285 18.240 0.471 1.00 80.75 113 LYS A C 1
ATOM 874 O O . LYS A 1 113 ? 5.058 19.186 0.324 1.00 80.75 113 LYS A O 1
ATOM 879 N N . ASP A 1 114 ? 3.414 18.137 1.469 1.00 70.38 114 ASP A N 1
ATOM 880 C CA . ASP A 1 114 ? 3.261 19.152 2.511 1.00 70.38 114 ASP A CA 1
ATOM 881 C C . ASP A 1 114 ? 4.516 19.230 3.399 1.00 70.38 114 ASP A C 1
ATOM 883 O O . ASP A 1 114 ? 4.954 20.324 3.768 1.00 70.38 114 ASP A O 1
ATOM 887 N N . ASP A 1 115 ? 5.176 18.093 3.638 1.00 65.44 115 ASP A N 1
ATOM 888 C CA . ASP A 1 115 ? 6.432 18.016 4.396 1.00 65.44 115 ASP A CA 1
ATOM 889 C C . ASP A 1 115 ? 7.644 18.597 3.641 1.00 65.44 115 ASP A C 1
ATOM 891 O O . ASP A 1 115 ? 8.591 19.084 4.266 1.00 65.44 115 ASP A O 1
ATOM 895 N N . GLY A 1 116 ? 7.601 18.643 2.303 1.00 55.38 116 GLY A N 1
ATOM 896 C CA . GLY A 1 116 ? 8.673 19.161 1.439 1.00 55.38 116 GLY A CA 1
ATOM 897 C C . GLY A 1 116 ? 8.972 20.662 1.580 1.00 55.38 116 GLY A C 1
ATOM 898 O O . GLY A 1 116 ? 9.931 21.151 0.981 1.00 55.38 116 GLY A O 1
ATOM 899 N N . ASN A 1 117 ? 8.184 21.396 2.374 1.00 48.41 117 ASN A N 1
ATOM 900 C CA . ASN A 1 117 ? 8.371 22.823 2.656 1.00 48.41 117 ASN A CA 1
ATOM 901 C C . ASN A 1 117 ? 8.878 23.105 4.087 1.00 48.41 117 ASN A C 1
ATOM 903 O O . ASN A 1 117 ? 8.969 24.265 4.497 1.00 48.41 117 ASN A O 1
ATOM 907 N N . SER A 1 118 ? 9.219 22.066 4.859 1.00 43.16 118 SER A N 1
ATOM 908 C CA . SER A 1 118 ? 9.808 22.206 6.191 1.00 43.16 118 SER A CA 1
ATOM 909 C C . SER A 1 118 ? 11.107 21.408 6.301 1.00 43.16 118 SER A C 1
ATOM 911 O O . SER A 1 118 ? 11.150 20.213 6.036 1.00 43.16 118 SER A O 1
ATOM 913 N N . ASP A 1 119 ? 12.185 22.076 6.716 1.00 40.41 119 ASP A N 1
ATOM 914 C CA . ASP A 1 119 ? 13.502 21.492 7.016 1.00 40.41 119 ASP A CA 1
ATOM 915 C C . ASP A 1 119 ? 13.461 20.670 8.324 1.00 40.41 119 ASP A C 1
ATOM 917 O O . ASP A 1 119 ? 14.247 20.857 9.255 1.00 40.41 119 ASP A O 1
ATOM 921 N N . LYS A 1 120 ? 12.459 19.794 8.449 1.00 41.69 120 LYS A N 1
ATOM 922 C CA . LYS A 1 120 ? 12.322 18.832 9.534 1.00 41.69 120 LYS A CA 1
ATOM 923 C C . LYS A 1 120 ? 12.653 17.458 8.990 1.00 41.69 120 LYS A C 1
ATOM 925 O O . LYS A 1 120 ? 11.807 16.724 8.497 1.00 41.69 120 LYS A O 1
ATOM 930 N N . LEU A 1 121 ? 13.922 17.111 9.162 1.00 38.78 121 LEU A N 1
ATOM 931 C CA . LEU A 1 121 ? 14.375 15.742 9.347 1.00 38.78 121 LEU A CA 1
ATOM 932 C C . LEU A 1 121 ? 13.366 14.978 10.224 1.00 38.78 121 LEU A C 1
ATOM 934 O O . LEU A 1 121 ? 13.361 15.156 11.439 1.00 38.78 121 LEU A O 1
ATOM 938 N N . SER A 1 122 ? 12.501 14.190 9.575 1.00 40.00 122 SER A N 1
ATOM 939 C CA . SER A 1 122 ? 11.854 12.970 10.071 1.00 40.00 122 SER A CA 1
ATOM 940 C C . SER A 1 122 ? 11.709 12.928 11.600 1.00 40.00 122 SER A C 1
ATOM 942 O O . SER A 1 122 ? 12.422 12.226 12.311 1.00 40.00 122 SER A O 1
ATOM 944 N N . THR A 1 123 ? 10.740 13.685 12.114 1.00 35.22 123 THR A N 1
ATOM 945 C CA . THR A 1 123 ? 10.011 13.291 13.326 1.00 35.22 123 THR A CA 1
ATOM 946 C C . THR A 1 123 ? 8.741 12.554 12.920 1.00 35.22 123 THR A C 1
ATOM 948 O O . THR A 1 123 ? 7.677 12.780 13.490 1.00 35.22 123 THR A O 1
ATOM 951 N N . THR A 1 124 ? 8.836 11.672 11.921 1.00 48.78 124 THR A N 1
ATOM 952 C CA . THR A 1 124 ? 7.958 10.507 11.906 1.00 48.78 124 THR A CA 1
ATOM 953 C C . THR A 1 124 ? 8.244 9.816 13.226 1.00 48.78 124 THR A C 1
ATOM 955 O O . THR A 1 124 ? 9.378 9.405 13.478 1.00 48.78 124 THR A O 1
ATOM 958 N N . VAL A 1 125 ? 7.270 9.801 14.131 1.00 53.75 125 VAL A N 1
ATOM 959 C CA . VAL A 1 125 ? 7.327 8.954 15.317 1.00 53.75 125 VAL A CA 1
ATOM 960 C C . VAL A 1 125 ? 7.519 7.550 14.763 1.00 53.75 125 VAL A C 1
ATOM 962 O O . VAL A 1 125 ? 6.582 6.973 14.221 1.00 53.75 125 VAL A O 1
ATOM 965 N N . ASN A 1 126 ? 8.764 7.067 14.747 1.00 60.41 126 ASN A N 1
ATOM 966 C CA . ASN A 1 126 ? 9.053 5.749 14.217 1.00 60.41 126 ASN A CA 1
ATOM 967 C C . ASN A 1 126 ? 8.195 4.790 15.023 1.00 60.41 126 ASN A C 1
ATOM 969 O O . ASN A 1 126 ? 8.294 4.761 16.253 1.00 60.41 126 ASN A O 1
ATOM 973 N N . SER A 1 127 ? 7.337 4.063 14.312 1.00 75.69 127 SER A N 1
ATOM 974 C CA . SER A 1 127 ? 6.542 2.993 14.887 1.00 75.69 127 SER A CA 1
ATOM 975 C C . SER A 1 127 ? 7.436 2.170 15.825 1.00 75.69 127 SER A C 1
ATOM 977 O O . SER A 1 127 ? 8.572 1.848 15.444 1.00 75.69 127 SER A O 1
ATOM 979 N N . PRO A 1 128 ? 6.962 1.792 17.028 1.00 84.94 128 PRO A N 1
ATOM 980 C CA . PRO A 1 128 ? 7.699 0.904 17.931 1.00 84.94 128 PRO A CA 1
ATOM 981 C C . PRO A 1 128 ? 8.145 -0.410 17.267 1.00 84.94 128 PRO A C 1
ATOM 983 O O . PRO A 1 128 ? 9.037 -1.091 17.768 1.00 84.94 128 PRO A O 1
ATOM 986 N N . PHE A 1 129 ? 7.542 -0.751 16.124 1.00 82.81 129 PHE A N 1
ATOM 987 C CA . PHE A 1 129 ? 7.776 -1.966 15.355 1.00 82.81 129 PHE A CA 1
ATOM 988 C C . PHE A 1 129 ? 8.715 -1.772 14.155 1.00 82.81 129 PHE A C 1
ATOM 990 O O . PHE A 1 129 ? 8.932 -2.719 13.404 1.00 82.81 129 PHE A O 1
ATOM 997 N N . MET A 1 130 ? 9.277 -0.569 13.960 1.00 80.06 130 MET A N 1
ATOM 998 C CA . MET A 1 130 ? 10.134 -0.222 12.812 1.00 80.06 130 MET A CA 1
ATOM 999 C C . MET A 1 130 ? 9.469 -0.487 11.447 1.00 80.06 130 MET A C 1
ATOM 1001 O O . MET A 1 130 ? 10.150 -0.769 10.460 1.00 80.06 130 MET A O 1
ATOM 1005 N N . SER A 1 131 ? 8.138 -0.420 11.401 1.00 76.88 131 SER A N 1
ATOM 1006 C CA . SER A 1 131 ? 7.348 -0.586 10.186 1.00 76.88 131 SER A CA 1
ATOM 1007 C C . SER A 1 131 ? 7.294 0.705 9.368 1.00 76.88 131 SER A C 1
ATOM 1009 O O . SER A 1 131 ? 7.391 1.808 9.910 1.00 76.88 131 SER A O 1
ATOM 1011 N N . VAL A 1 132 ? 7.131 0.555 8.051 1.00 78.50 132 VAL A N 1
ATOM 1012 C CA . VAL A 1 132 ? 6.692 1.636 7.161 1.00 78.50 132 VAL A CA 1
ATOM 1013 C C . VAL A 1 132 ? 5.186 1.481 7.031 1.00 78.50 132 VAL A C 1
ATOM 1015 O O . VAL A 1 132 ? 4.725 0.550 6.382 1.00 78.50 132 VAL A O 1
ATOM 1018 N N . ASP A 1 133 ? 4.439 2.335 7.721 1.00 82.06 133 ASP A N 1
ATOM 1019 C CA . ASP A 1 133 ? 2.985 2.231 7.782 1.00 82.06 133 ASP A CA 1
ATOM 1020 C C . ASP A 1 133 ? 2.329 3.062 6.654 1.00 82.06 133 ASP A C 1
ATOM 1022 O O . ASP A 1 133 ? 2.787 4.172 6.363 1.00 82.06 133 ASP A O 1
ATOM 1026 N N . PRO A 1 134 ? 1.239 2.579 6.025 1.00 82.12 134 PRO A N 1
ATOM 1027 C CA . PRO A 1 134 ? 0.511 3.310 4.983 1.00 82.12 134 PRO A CA 1
ATOM 1028 C C . PRO A 1 134 ? -0.190 4.583 5.490 1.00 82.12 134 PRO A C 1
ATOM 1030 O O . PRO A 1 134 ? -0.489 5.475 4.698 1.00 82.12 134 PRO A O 1
ATOM 1033 N N . ALA A 1 135 ? -0.424 4.699 6.799 1.00 86.50 135 ALA A N 1
ATOM 1034 C CA . ALA A 1 135 ? -0.961 5.894 7.440 1.00 86.50 135 ALA A CA 1
ATOM 1035 C C . ALA A 1 135 ? -0.139 6.243 8.683 1.00 86.50 135 ALA A C 1
ATOM 1037 O O . ALA A 1 135 ? 0.305 5.357 9.414 1.00 86.50 135 ALA A O 1
ATOM 1038 N N . ALA A 1 136 ? 0.029 7.539 8.948 1.00 86.50 136 ALA A N 1
ATOM 1039 C CA . ALA A 1 136 ? 0.585 7.981 10.218 1.00 86.50 136 ALA A CA 1
ATOM 1040 C C . ALA A 1 136 ? -0.389 7.642 11.364 1.00 86.50 136 ALA A C 1
ATOM 1042 O O . ALA A 1 136 ? -1.604 7.766 11.174 1.00 86.50 136 ALA A O 1
ATOM 1043 N N . PRO A 1 137 ? 0.114 7.255 12.551 1.00 87.94 137 PRO A N 1
ATOM 1044 C CA . PRO A 1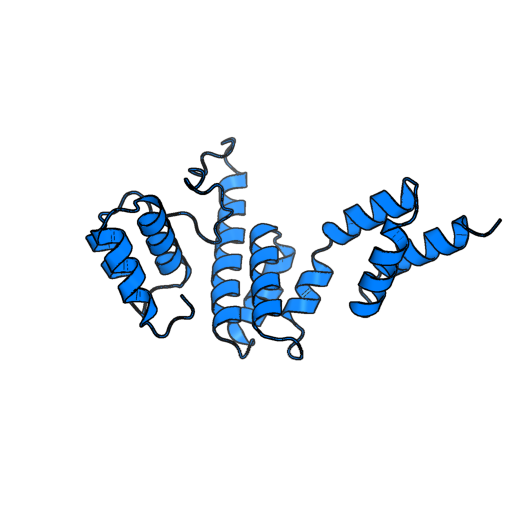 137 ? -0.742 7.025 13.707 1.00 87.94 137 PRO A CA 1
ATOM 1045 C C . PRO A 1 137 ? -1.533 8.290 14.061 1.00 87.94 137 PRO A C 1
ATOM 1047 O O . PRO A 1 137 ? -1.045 9.417 13.912 1.00 87.94 137 PRO A O 1
ATOM 1050 N N . ALA A 1 138 ? -2.772 8.102 14.513 1.00 89.00 138 ALA A N 1
ATOM 1051 C CA . ALA A 1 138 ? -3.650 9.199 14.890 1.00 89.00 138 ALA A CA 1
ATOM 1052 C C . ALA A 1 138 ? -3.025 10.045 16.020 1.00 89.00 138 ALA A C 1
ATOM 1054 O O . ALA A 1 138 ? -2.465 9.497 16.969 1.00 89.00 138 ALA A O 1
ATOM 1055 N N . PRO A 1 139 ? -3.126 11.386 15.966 1.00 81.62 139 PRO A N 1
ATOM 1056 C CA . PRO A 1 139 ? -2.541 12.243 16.990 1.00 81.62 139 PRO A CA 1
ATOM 1057 C C . PRO A 1 139 ? -3.208 12.012 18.357 1.00 81.62 139 PRO A C 1
ATOM 1059 O O . PRO A 1 139 ? -4.434 12.079 18.461 1.00 81.62 139 PRO A O 1
ATOM 1062 N N . CYS A 1 140 ? -2.376 11.758 19.380 1.00 65.50 140 CYS A N 1
ATOM 1063 C CA . CYS A 1 140 ? -2.675 11.559 20.811 1.00 65.50 140 CYS A CA 1
ATOM 1064 C C . CYS A 1 140 ? -4.171 11.562 21.179 1.00 65.50 140 CYS A C 1
ATOM 1066 O O . CYS A 1 140 ? -4.694 12.557 21.691 1.00 65.50 140 CYS A O 1
ATOM 1068 N N . SER A 1 141 ? -4.848 10.441 20.936 1.00 80.19 141 SER A N 1
ATOM 1069 C CA . SER A 1 141 ? -6.266 10.237 21.250 1.00 80.19 141 SER A CA 1
ATOM 1070 C C . SER A 1 141 ? -6.428 9.143 22.304 1.00 80.19 141 SER A C 1
ATOM 1072 O O . SER A 1 141 ? -5.566 8.283 22.459 1.00 80.19 141 SER A O 1
ATOM 1074 N N . SER A 1 142 ? -7.526 9.164 23.062 1.00 93.56 142 SER A N 1
ATOM 1075 C CA . SER A 1 142 ? -7.793 8.077 24.015 1.00 93.56 142 SER A CA 1
ATOM 1076 C C . SER A 1 142 ? -8.144 6.777 23.284 1.00 93.56 142 SER A C 1
ATOM 1078 O O . SER A 1 142 ? -8.790 6.817 22.237 1.00 93.56 142 SER A O 1
ATOM 1080 N N . VAL A 1 143 ? -7.814 5.621 23.874 1.00 94.62 143 VAL A N 1
ATOM 1081 C CA . VAL A 1 143 ? -8.180 4.291 23.338 1.00 94.62 143 VAL A CA 1
ATOM 1082 C C . VAL A 1 143 ? -9.678 4.195 23.017 1.00 94.62 143 VAL A C 1
ATOM 1084 O O . VAL A 1 143 ? -10.056 3.606 22.010 1.00 94.62 143 VAL A O 1
ATOM 1087 N N . HIS A 1 144 ? -10.536 4.830 23.824 1.00 94.75 144 HIS A N 1
ATOM 1088 C CA . HIS A 1 144 ? -11.977 4.888 23.567 1.00 94.75 144 HIS A CA 1
ATOM 1089 C C . HIS A 1 144 ? -12.311 5.598 22.249 1.00 94.75 144 HIS A C 1
ATOM 1091 O O . HIS A 1 144 ? -13.049 5.059 21.433 1.00 94.75 144 HIS A O 1
ATOM 1097 N N . GLN A 1 145 ? -11.758 6.792 22.025 1.00 94.44 145 GLN A N 1
ATOM 1098 C CA . GLN A 1 145 ? -11.998 7.554 20.794 1.00 94.44 145 GLN A CA 1
ATOM 1099 C C . GLN A 1 145 ? -11.426 6.834 19.571 1.00 94.44 145 GLN A C 1
ATOM 1101 O O . GLN A 1 145 ? -12.070 6.785 18.529 1.00 94.44 145 GLN A O 1
ATOM 1106 N N . LEU A 1 146 ? -10.234 6.247 19.705 1.00 94.75 146 LEU A N 1
ATOM 1107 C CA . LEU A 1 146 ? -9.603 5.473 18.636 1.00 94.75 146 LEU A CA 1
ATOM 1108 C C . LEU A 1 146 ? -10.450 4.257 18.256 1.00 94.75 146 LEU A C 1
ATOM 1110 O O . LEU A 1 146 ? -10.618 3.974 17.076 1.00 94.75 146 LEU A O 1
ATOM 1114 N N . ARG A 1 147 ? -11.037 3.577 19.244 1.00 94.50 147 ARG A N 1
ATOM 1115 C CA . ARG A 1 147 ? -11.983 2.483 19.021 1.00 94.50 147 ARG A CA 1
ATOM 1116 C C . ARG A 1 147 ? -13.248 2.950 18.299 1.00 94.50 147 ARG A C 1
ATOM 1118 O O . ARG A 1 147 ? -13.696 2.259 17.393 1.00 94.50 147 ARG A O 1
ATOM 1125 N N . GLU A 1 148 ? -13.832 4.079 18.701 1.00 93.88 148 GLU A N 1
ATOM 1126 C CA . GLU A 1 148 ? -15.013 4.636 18.025 1.00 93.88 148 GLU A CA 1
ATOM 1127 C C . GLU A 1 148 ? -14.720 4.945 16.559 1.00 93.88 148 GLU A C 1
ATOM 1129 O O . GLU A 1 148 ? -15.532 4.609 15.708 1.00 93.88 148 GLU A O 1
ATOM 1134 N N . VAL A 1 149 ? -13.546 5.514 16.261 1.00 94.06 149 VAL A N 1
ATOM 1135 C CA . VAL A 1 149 ? -13.108 5.737 14.879 1.00 94.06 149 VAL A CA 1
ATOM 1136 C C . VAL A 1 149 ? -12.921 4.408 14.153 1.00 94.06 149 VAL A C 1
ATOM 1138 O O . VAL A 1 149 ? -13.498 4.237 13.092 1.00 94.06 149 VAL A O 1
ATOM 1141 N N . LEU A 1 150 ? -12.163 3.463 14.721 1.00 92.69 150 LEU A N 1
ATOM 1142 C CA . LEU A 1 150 ? -11.817 2.190 14.077 1.00 92.69 150 LEU A CA 1
ATOM 1143 C C . LEU A 1 150 ? -13.043 1.332 13.711 1.00 92.69 150 LEU A C 1
ATOM 1145 O O . LEU A 1 150 ? -12.985 0.557 12.762 1.00 92.69 150 LEU A O 1
ATOM 1149 N N . LEU A 1 151 ? -14.137 1.446 14.468 1.00 91.62 151 LEU A N 1
ATOM 1150 C CA . LEU A 1 151 ? -15.361 0.663 14.266 1.00 91.62 151 LEU A CA 1
ATOM 1151 C C . LEU A 1 151 ? -16.439 1.397 13.447 1.00 91.62 151 LEU A C 1
ATOM 1153 O O . LEU A 1 151 ? -17.537 0.863 13.279 1.00 91.62 151 LEU A O 1
ATOM 1157 N N . ASP A 1 152 ? -16.160 2.605 12.959 1.00 91.31 152 ASP A N 1
ATOM 1158 C CA . ASP A 1 152 ? -17.104 3.413 12.186 1.00 91.31 152 ASP A CA 1
ATOM 1159 C C . ASP A 1 152 ? -16.974 3.121 10.678 1.00 91.31 152 ASP A C 1
ATOM 1161 O O . ASP A 1 152 ? -16.038 3.575 10.022 1.00 91.31 152 ASP A O 1
ATOM 1165 N N . GLU A 1 153 ? -17.933 2.371 10.115 1.00 86.00 153 GLU A N 1
ATOM 1166 C CA . GLU A 1 153 ? -17.958 1.994 8.685 1.00 86.00 153 GLU A CA 1
ATOM 1167 C C . GLU A 1 153 ? -18.091 3.203 7.729 1.00 86.00 153 GLU A C 1
ATOM 1169 O O . GLU A 1 153 ? -17.884 3.050 6.526 1.00 86.00 153 GLU A O 1
ATOM 1174 N N . GLU A 1 154 ? -18.419 4.398 8.232 1.00 88.88 154 GLU A N 1
ATOM 1175 C CA . GLU A 1 154 ? -18.564 5.619 7.425 1.00 88.88 154 GLU A CA 1
ATOM 1176 C C . GLU A 1 154 ? -17.272 6.453 7.364 1.00 88.88 154 GLU A C 1
ATOM 1178 O O . GLU A 1 154 ? -17.195 7.454 6.639 1.00 88.88 154 GLU A O 1
ATOM 1183 N N . LYS A 1 155 ? -16.245 6.074 8.133 1.00 89.94 155 LYS A N 1
ATOM 1184 C CA . LYS A 1 155 ? -14.948 6.753 8.139 1.00 89.94 155 LYS A CA 1
ATOM 1185 C C . LYS A 1 155 ? -14.118 6.405 6.916 1.00 89.94 155 LYS A C 1
ATOM 1187 O O . LYS A 1 155 ? -14.211 5.325 6.340 1.00 89.94 155 LYS A O 1
ATOM 1192 N N . ARG A 1 156 ? -13.249 7.341 6.528 1.00 90.19 156 ARG A N 1
ATOM 1193 C CA . ARG A 1 156 ? -12.297 7.109 5.438 1.00 90.19 156 ARG A CA 1
ATOM 1194 C C . ARG A 1 156 ? -11.246 6.098 5.874 1.00 90.19 156 ARG A C 1
ATOM 1196 O O . ARG A 1 156 ? -10.814 6.124 7.027 1.00 90.19 156 ARG A O 1
ATOM 1203 N N . MET A 1 157 ? -10.739 5.299 4.936 1.00 89.19 157 MET A N 1
ATOM 1204 C CA . MET A 1 157 ? -9.746 4.261 5.242 1.00 89.19 157 MET A CA 1
ATOM 1205 C C . MET A 1 157 ? -8.513 4.807 5.950 1.00 89.19 157 MET A C 1
ATOM 1207 O O . MET A 1 157 ? -7.989 4.177 6.864 1.00 89.19 157 MET A O 1
ATOM 1211 N N . TYR A 1 158 ? -8.078 6.010 5.578 1.00 90.00 158 TYR A N 1
ATOM 1212 C CA . TYR A 1 158 ? -6.951 6.657 6.239 1.00 90.00 158 TYR A CA 1
ATOM 1213 C C . TYR A 1 158 ? -7.203 6.913 7.734 1.00 90.00 158 TYR A C 1
ATOM 1215 O O . TYR A 1 158 ? -6.317 6.675 8.549 1.00 90.00 158 TYR A O 1
ATOM 1223 N N . GLU A 1 159 ? -8.401 7.371 8.114 1.00 91.12 159 GLU A N 1
ATOM 1224 C CA . GLU A 1 159 ? -8.751 7.618 9.522 1.00 91.12 159 GLU A CA 1
ATOM 1225 C C . GLU A 1 159 ? -8.781 6.311 10.319 1.00 91.12 159 GLU A C 1
ATOM 1227 O O . GLU A 1 159 ? -8.271 6.256 11.440 1.00 91.12 159 GLU A O 1
ATOM 1232 N N . LEU A 1 160 ? -9.329 5.255 9.715 1.00 92.81 160 LEU A N 1
ATOM 1233 C CA . LEU A 1 160 ? -9.385 3.932 10.320 1.00 92.81 160 LEU A CA 1
ATOM 1234 C C . LEU A 1 160 ? -7.980 3.348 10.541 1.00 92.81 160 LEU A C 1
ATOM 1236 O O . LEU A 1 160 ? -7.665 2.906 11.645 1.00 92.81 160 LEU A O 1
ATOM 1240 N N . TYR A 1 161 ? -7.100 3.414 9.535 1.00 91.19 161 TYR A N 1
ATOM 1241 C CA . TYR A 1 161 ? -5.710 2.957 9.646 1.00 91.19 161 TYR A CA 1
ATOM 1242 C C . TYR A 1 161 ? -4.893 3.799 10.634 1.00 91.19 161 TYR A C 1
ATOM 1244 O O . TYR A 1 161 ? -4.100 3.249 11.397 1.00 91.19 161 TYR A O 1
ATOM 1252 N N . ALA A 1 162 ? -5.100 5.118 10.673 1.00 91.81 162 ALA A N 1
ATOM 1253 C CA . ALA A 1 162 ? -4.457 5.979 11.662 1.00 91.81 162 ALA A CA 1
ATOM 1254 C C . ALA A 1 162 ? -4.850 5.575 13.093 1.00 91.81 162 ALA A C 1
ATOM 1256 O O . ALA A 1 162 ? -3.991 5.509 13.977 1.00 91.81 162 ALA A O 1
ATOM 1257 N N . ALA A 1 163 ? -6.130 5.255 13.318 1.00 94.12 163 ALA A N 1
ATOM 1258 C CA . ALA A 1 163 ? -6.606 4.762 14.605 1.00 94.12 163 ALA A CA 1
ATOM 1259 C C . ALA A 1 163 ? -6.048 3.369 14.937 1.00 94.12 163 ALA A C 1
ATOM 1261 O O . ALA A 1 163 ? -5.566 3.155 16.050 1.00 94.12 163 ALA A O 1
ATOM 1262 N N . LEU A 1 164 ? -6.046 2.450 13.966 1.00 93.56 164 LEU A N 1
ATOM 1263 C CA . LEU A 1 164 ? -5.471 1.110 14.095 1.00 93.56 164 LEU A CA 1
ATOM 1264 C C . LEU A 1 164 ? -3.993 1.165 14.499 1.00 93.56 164 LEU A C 1
ATOM 1266 O O . LEU A 1 164 ? -3.585 0.467 15.426 1.00 93.56 164 LEU A O 1
ATOM 1270 N N . PHE A 1 165 ? -3.183 1.986 13.826 1.00 91.75 165 PHE A N 1
ATOM 1271 C CA . PHE A 1 165 ? -1.758 2.075 14.132 1.00 91.75 165 PHE A CA 1
ATOM 1272 C C . PHE A 1 165 ? -1.487 2.719 15.481 1.00 91.75 165 PHE A C 1
ATOM 1274 O O . PHE A 1 165 ? -0.579 2.264 16.173 1.00 91.75 165 PHE A O 1
ATOM 1281 N N . GLU A 1 166 ? -2.280 3.704 15.899 1.00 94.00 166 GLU A N 1
ATOM 1282 C CA . GLU A 1 166 ? -2.149 4.258 17.247 1.00 94.00 166 GLU A CA 1
ATOM 1283 C C . GLU A 1 166 ? -2.533 3.225 18.320 1.00 94.00 166 GLU A C 1
ATOM 1285 O O . GLU A 1 166 ? -1.782 3.025 19.271 1.00 94.00 166 GLU A O 1
ATOM 1290 N N . LEU A 1 167 ? -3.620 2.469 18.125 1.00 94.12 167 LEU A N 1
ATOM 1291 C CA . LEU A 1 167 ? -4.004 1.361 19.014 1.00 94.12 167 LEU A CA 1
ATOM 1292 C C . LEU A 1 167 ? -2.934 0.258 19.062 1.00 94.12 167 LEU A C 1
ATOM 1294 O O . LEU A 1 167 ? -2.621 -0.267 20.132 1.00 94.12 167 LEU A O 1
ATOM 1298 N N . ARG A 1 168 ? -2.336 -0.082 17.914 1.00 94.00 168 ARG A N 1
ATOM 1299 C CA . ARG A 1 168 ? -1.222 -1.038 17.827 1.00 94.00 168 ARG A CA 1
ATOM 1300 C C . ARG A 1 168 ? -0.004 -0.530 18.598 1.00 94.00 168 ARG A C 1
ATOM 1302 O O . ARG A 1 168 ? 0.665 -1.319 19.261 1.00 94.00 168 ARG A O 1
ATOM 1309 N N . ASN A 1 169 ? 0.305 0.759 18.475 1.00 91.81 169 ASN A N 1
ATOM 1310 C CA . ASN A 1 169 ? 1.447 1.384 19.135 1.00 91.81 169 ASN A CA 1
ATOM 1311 C C . ASN A 1 169 ? 1.247 1.492 20.657 1.00 91.81 169 ASN A C 1
ATOM 1313 O O . ASN A 1 169 ? 2.229 1.368 21.386 1.00 91.81 169 ASN A O 1
ATOM 1317 N N . ASP A 1 170 ? 0.008 1.676 21.126 1.00 92.75 170 ASP A N 1
ATOM 1318 C CA . ASP A 1 170 ? -0.358 1.627 22.548 1.00 92.75 170 ASP A CA 1
ATOM 1319 C C . ASP A 1 170 ? -0.164 0.219 23.138 1.00 92.75 170 ASP A C 1
ATOM 1321 O O . ASP A 1 170 ? 0.535 0.047 24.138 1.00 92.75 170 ASP A O 1
ATOM 1325 N N . GLY A 1 171 ? -0.741 -0.807 22.502 1.00 91.94 171 GLY A N 1
ATOM 1326 C CA . GLY A 1 171 ? -0.566 -2.210 22.896 1.00 91.94 171 GLY A CA 1
ATOM 1327 C C . GLY A 1 171 ? -1.208 -2.608 24.236 1.00 91.94 171 GLY A C 1
ATOM 1328 O O . GLY A 1 171 ? -0.989 -3.730 24.702 1.00 91.94 171 GLY A O 1
ATOM 1329 N N . GLY A 1 172 ? -1.993 -1.730 24.865 1.00 95.00 172 GLY A N 1
ATOM 1330 C CA . GLY A 1 172 ? -2.759 -2.014 26.076 1.00 95.00 172 GLY A CA 1
ATOM 1331 C C . GLY A 1 172 ? -3.905 -3.001 25.840 1.00 95.00 172 GLY A C 1
ATOM 1332 O O . GLY A 1 172 ? -4.338 -3.238 24.713 1.00 95.00 172 GLY A O 1
ATOM 1333 N N . ASN A 1 173 ? -4.438 -3.581 26.920 1.00 96.94 173 ASN A N 1
ATOM 1334 C CA . ASN A 1 173 ? -5.497 -4.595 26.827 1.00 96.94 173 ASN A CA 1
ATOM 1335 C C . ASN A 1 173 ? -6.761 -4.053 26.143 1.00 96.94 173 ASN A C 1
ATOM 1337 O O . ASN A 1 173 ? -7.360 -4.742 25.318 1.00 96.94 173 ASN A O 1
ATOM 1341 N N . GLU A 1 174 ? -7.161 -2.821 26.464 1.00 95.94 174 GLU A N 1
ATOM 1342 C CA . GLU A 1 174 ? -8.295 -2.156 25.825 1.00 95.94 174 GLU A CA 1
ATOM 1343 C C . GLU A 1 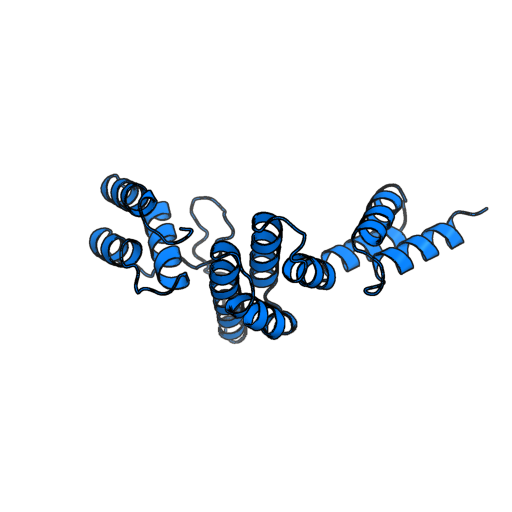174 ? -8.033 -1.874 24.340 1.00 95.94 174 GLU A C 1
ATOM 1345 O O . GLU A 1 174 ? -8.948 -2.003 23.524 1.00 95.94 174 GLU A O 1
ATOM 1350 N N . ALA A 1 175 ? -6.791 -1.539 23.975 1.00 95.50 175 ALA A N 1
ATOM 1351 C CA . ALA A 1 175 ? -6.416 -1.285 22.590 1.00 95.50 175 ALA A CA 1
ATOM 1352 C C . ALA A 1 175 ? -6.428 -2.572 21.757 1.00 95.50 175 ALA A C 1
ATOM 1354 O O . ALA A 1 175 ? -7.030 -2.616 20.686 1.00 95.50 175 ALA A O 1
ATOM 1355 N N . VAL A 1 176 ? -5.868 -3.660 22.292 1.00 95.56 176 VAL A N 1
ATOM 1356 C CA . VAL A 1 176 ? -5.931 -4.994 21.678 1.00 95.56 176 VAL A CA 1
ATOM 1357 C C . VAL A 1 176 ? -7.382 -5.448 21.504 1.00 95.56 176 VAL A C 1
ATOM 1359 O O . VAL A 1 176 ? -7.732 -5.968 20.447 1.00 95.56 176 VAL A O 1
ATOM 1362 N N . ALA A 1 177 ? -8.247 -5.221 22.497 1.00 95.88 177 ALA A N 1
ATOM 1363 C CA . ALA A 1 177 ? -9.667 -5.548 22.384 1.00 95.88 177 ALA A CA 1
ATOM 1364 C C . ALA A 1 177 ? -10.362 -4.755 21.262 1.00 95.88 177 ALA A C 1
ATOM 1366 O O . ALA A 1 177 ? -11.157 -5.323 20.519 1.00 95.88 177 ALA A O 1
ATOM 1367 N N . ALA A 1 178 ? -10.040 -3.467 21.096 1.00 94.56 178 ALA A N 1
ATOM 1368 C CA . ALA A 1 178 ? -10.550 -2.659 19.987 1.00 94.56 178 ALA A CA 1
ATOM 1369 C C . ALA A 1 178 ? -10.134 -3.203 18.612 1.00 94.56 178 ALA A C 1
ATOM 1371 O O . ALA A 1 178 ? -10.977 -3.281 17.723 1.00 94.56 178 ALA A O 1
ATOM 1372 N N . ILE A 1 179 ? -8.878 -3.632 18.464 1.00 94.50 179 ILE A N 1
ATOM 1373 C CA . ILE A 1 179 ? -8.373 -4.235 17.220 1.00 94.50 179 ILE A CA 1
ATOM 1374 C C . ILE A 1 179 ? -9.052 -5.582 16.943 1.00 94.50 179 ILE A C 1
ATOM 1376 O O . ILE A 1 179 ? -9.414 -5.872 15.811 1.00 94.50 179 ILE A O 1
ATOM 1380 N N . ILE A 1 180 ? -9.258 -6.419 17.962 1.00 94.75 180 ILE A N 1
ATOM 1381 C CA . ILE A 1 180 ? -9.952 -7.705 17.781 1.00 94.75 180 ILE A CA 1
ATOM 1382 C C . ILE A 1 180 ? -11.386 -7.482 17.294 1.00 94.75 180 ILE A C 1
ATOM 1384 O O . ILE A 1 180 ? -11.847 -8.197 16.405 1.00 94.75 180 ILE A O 1
ATOM 1388 N N . ASP A 1 181 ? -12.081 -6.491 17.850 1.00 93.06 181 ASP A N 1
ATOM 1389 C CA . ASP A 1 181 ? -13.459 -6.199 17.466 1.00 93.06 181 ASP A CA 1
ATOM 1390 C C . ASP A 1 181 ? -13.570 -5.666 16.027 1.00 93.06 181 ASP A C 1
ATOM 1392 O O . ASP A 1 181 ? -14.581 -5.918 15.368 1.00 93.06 181 ASP A O 1
ATOM 1396 N N . SER A 1 182 ? -12.535 -4.999 15.499 1.00 92.12 182 SER A N 1
ATOM 1397 C CA . SER A 1 182 ? -12.536 -4.510 14.113 1.00 92.12 182 SER A CA 1
ATOM 1398 C C . SER A 1 182 ? -12.403 -5.625 13.073 1.00 92.12 182 SER A C 1
ATOM 1400 O O . SER A 1 182 ? -12.877 -5.451 11.953 1.00 92.12 182 SER A O 1
ATOM 1402 N N . LEU A 1 183 ? -11.873 -6.800 13.443 1.00 90.00 183 LEU A N 1
ATOM 1403 C CA . LEU A 1 183 ? -11.767 -7.969 12.550 1.00 90.00 183 LEU A CA 1
ATOM 1404 C C . LEU A 1 183 ? -13.131 -8.511 12.088 1.00 90.00 183 LEU A C 1
ATOM 1406 O O . LEU A 1 183 ? -13.201 -9.330 11.173 1.00 90.00 183 LEU A O 1
ATOM 1410 N N . GLY A 1 184 ? -14.219 -8.108 12.750 1.00 86.25 184 GLY A N 1
ATOM 1411 C CA . GLY A 1 184 ? -15.587 -8.421 12.340 1.00 86.25 184 GLY A CA 1
ATOM 1412 C C . GLY A 1 184 ? -16.205 -7.414 11.363 1.00 86.25 184 GLY A C 1
ATOM 1413 O O . GLY A 1 184 ? -17.361 -7.603 10.977 1.00 86.25 184 GLY A O 1
ATOM 1414 N N . SER A 1 185 ? -15.496 -6.338 11.003 1.00 83.12 185 SER A N 1
ATOM 1415 C CA . SER A 1 185 ? -16.011 -5.288 10.120 1.00 83.12 185 SER A CA 1
ATOM 1416 C C . SER A 1 185 ? -16.074 -5.739 8.653 1.00 83.12 185 SER A C 1
ATOM 1418 O O . SER A 1 185 ? -15.474 -6.737 8.259 1.00 83.12 185 SER A O 1
ATOM 1420 N N . LYS A 1 186 ? -16.843 -5.017 7.828 1.00 78.44 186 LYS A N 1
ATOM 1421 C CA . LYS A 1 186 ? -16.933 -5.278 6.377 1.00 78.44 186 LYS A CA 1
ATOM 1422 C C . LYS A 1 186 ? -15.808 -4.639 5.563 1.00 78.44 186 LYS A C 1
ATOM 1424 O O . LYS A 1 186 ? -15.684 -4.947 4.378 1.00 78.44 186 LYS A O 1
ATOM 1429 N N . SER A 1 187 ? -15.085 -3.688 6.148 1.00 74.50 187 SER A N 1
ATOM 1430 C CA . SER A 1 187 ? -13.929 -3.065 5.502 1.00 74.50 187 SER A CA 1
ATOM 1431 C C . SER A 1 187 ? -12.817 -4.108 5.342 1.00 74.50 187 SER A C 1
ATOM 1433 O O . SER A 1 187 ? -12.807 -5.097 6.074 1.00 74.50 187 SER A O 1
ATOM 1435 N N . ALA A 1 188 ? -11.883 -3.926 4.400 1.00 60.97 188 ALA A N 1
ATOM 1436 C CA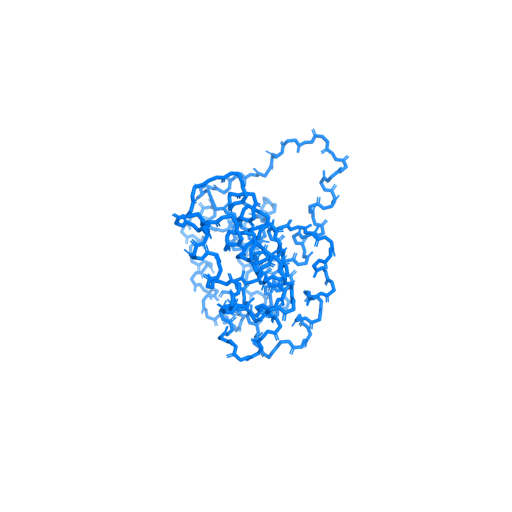 . ALA A 1 188 ? -10.745 -4.842 4.250 1.00 60.97 188 ALA A CA 1
ATOM 1437 C C . ALA A 1 188 ? -9.670 -4.675 5.348 1.00 60.97 188 ALA A C 1
ATOM 1439 O O . ALA A 1 188 ? -8.542 -5.139 5.177 1.00 60.97 188 ALA A O 1
ATOM 1440 N N . LEU A 1 189 ? -10.026 -3.985 6.434 1.00 60.72 189 LEU A N 1
ATOM 1441 C CA . LEU A 1 189 ? -9.193 -3.612 7.571 1.00 60.72 189 LEU A CA 1
ATOM 1442 C C . LEU A 1 189 ? -8.926 -4.777 8.532 1.00 60.72 189 LEU A C 1
ATOM 1444 O O . LEU A 1 189 ? -9.866 -5.557 8.806 1.00 60.72 189 LEU A O 1
#

Foldseek 3Di:
DPVVVVLVVLLCQLPPLPDDPVSNVVSLVVLVVDDDPSSVVSNVVSVLDLSSLLVQLPDLVDDLVSNLVSLLVLLVSLDPVCLVSLVVSLVPPPDQSNNLSSQLSNVSSVVVVVCVVDPDDDPQVQQPVNDDASERADPDDDLVVLLVQLQDPPDRSNSNSNSLSNLVSVVDPSSVVSVVVSVPDPHPD

pLDDT: mean 84.61, std 12.72, range [35.22, 97.5]

Organism: Quillaja saponaria (NCBI:txid32244)

Secondary structure (DSSP, 8-state):
--HHHHHHHHHHHHS-TTS-HHHHHHHHHHHTT--SHHHHHHHHHHHH-THHHHHHHH-TTS-HHHHHHHHHHHHHHT-GGGHHHHHHHHHH-S-HHHHHHHHHHHHHHHHHHHHTTS---------TT----SSPPPSS--HHHHHHHHT-TTS-HHHHHHHHHHHHHH--HHHHHHHHHHTTSSS--

InterPro domains:
  IPR004155 PBS lyase HEAT-like repeat [SM00567] (21-50)
  IPR004155 PBS lyase HEAT-like repeat [SM00567] (64-93)
  IPR004155 PBS lyase HEAT-like repeat [SM00567] (157-186)
  IPR011989 Armadillo-like helical [G3DSA:1.25.10.10] (8-189)
  IPR016024 Armadillo-type fold [SSF48371] (25-114)